Protein AF-A0A0L0W587-F1 (afdb_monomer_lite)

Organism: NCBI:txid1165861

Structure (mmCIF, N/CA/C/O backbone):
data_AF-A0A0L0W587-F1
#
_entry.id   AF-A0A0L0W587-F1
#
loop_
_atom_site.group_PDB
_atom_site.id
_atom_site.type_symbol
_atom_site.label_atom_id
_atom_site.label_alt_id
_atom_site.label_comp_id
_atom_site.label_asym_id
_atom_s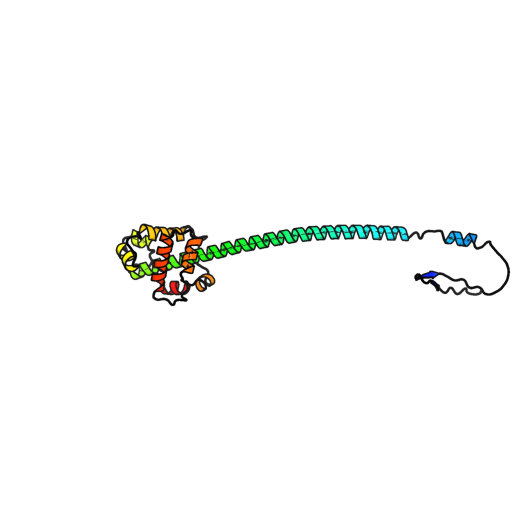ite.label_entity_id
_atom_site.label_seq_id
_atom_site.pdbx_PDB_ins_code
_atom_site.Cartn_x
_atom_site.Cartn_y
_atom_site.Cartn_z
_atom_site.occupancy
_atom_site.B_iso_or_equiv
_atom_site.auth_seq_id
_atom_site.auth_comp_id
_atom_site.auth_asym_id
_atom_site.auth_atom_id
_atom_site.pdbx_PDB_model_num
ATOM 1 N N . MET A 1 1 ? -69.283 -30.280 81.743 1.00 31.98 1 MET A N 1
ATOM 2 C CA . MET A 1 1 ? -68.061 -29.664 81.186 1.00 31.98 1 MET A CA 1
ATOM 3 C C . MET A 1 1 ? -68.395 -29.292 79.758 1.00 31.98 1 MET A C 1
ATOM 5 O O . MET A 1 1 ? -68.282 -30.140 78.884 1.00 31.98 1 MET A O 1
ATOM 9 N N . ASP A 1 2 ? -68.892 -28.076 79.544 1.00 33.22 2 ASP A N 1
ATOM 10 C CA . ASP A 1 2 ? -69.271 -27.628 78.205 1.00 33.22 2 ASP A CA 1
ATOM 11 C C . ASP A 1 2 ? -68.053 -27.028 77.507 1.00 33.22 2 ASP A C 1
ATOM 13 O O . ASP A 1 2 ? -67.373 -26.146 78.033 1.00 33.22 2 ASP A O 1
ATOM 17 N N . SER A 1 3 ? -67.739 -27.587 76.341 1.00 31.83 3 SER A N 1
ATOM 18 C CA . SER A 1 3 ? -66.576 -27.233 75.537 1.00 31.83 3 SER A CA 1
ATOM 19 C C . SER A 1 3 ? -66.804 -25.879 74.859 1.00 31.83 3 SER A C 1
ATOM 21 O O . SER A 1 3 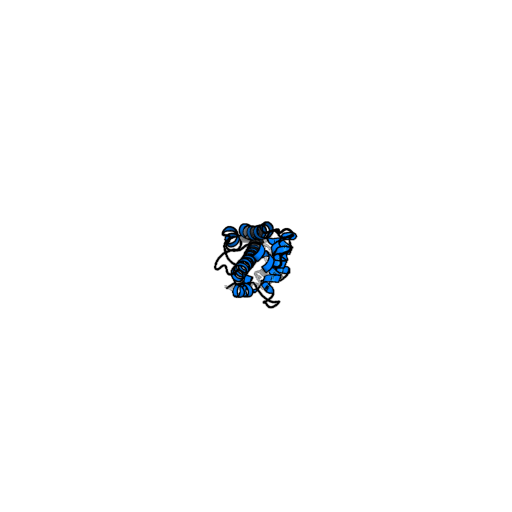? -67.714 -25.727 74.044 1.00 31.83 3 SER A O 1
ATOM 23 N N . LEU A 1 4 ? -65.978 -24.885 75.189 1.00 39.88 4 LEU A N 1
ATOM 24 C CA . LEU A 1 4 ? -65.949 -23.594 74.502 1.00 39.88 4 LEU A CA 1
ATOM 25 C C . LEU A 1 4 ? -65.338 -23.776 73.106 1.00 39.88 4 LEU A C 1
ATOM 27 O O . LEU A 1 4 ? -64.124 -23.911 72.959 1.00 39.88 4 LEU A O 1
ATOM 31 N N . SER A 1 5 ? -66.181 -23.760 72.074 1.00 37.28 5 SER A N 1
ATOM 32 C CA . SER A 1 5 ? -65.731 -23.692 70.681 1.00 37.28 5 SER A CA 1
ATOM 33 C C . SER A 1 5 ? -65.242 -22.276 70.359 1.00 37.28 5 SER A C 1
ATOM 35 O O . SER A 1 5 ? -65.986 -21.302 70.475 1.00 37.28 5 SER A O 1
ATOM 37 N N . LEU A 1 6 ? -63.969 -22.161 69.976 1.00 42.66 6 LEU A N 1
ATOM 38 C CA . LEU A 1 6 ? -63.305 -20.912 69.606 1.00 42.66 6 LEU A CA 1
ATOM 39 C C . LEU A 1 6 ? -63.210 -20.818 68.080 1.00 42.66 6 LEU A C 1
ATOM 41 O O . LEU A 1 6 ? -62.313 -21.406 67.479 1.00 42.66 6 LEU A O 1
ATOM 45 N N . ALA A 1 7 ? -64.106 -20.052 67.458 1.00 38.47 7 ALA A N 1
ATOM 46 C CA . ALA A 1 7 ? -64.017 -19.723 66.037 1.00 38.47 7 ALA A CA 1
ATOM 47 C C . ALA A 1 7 ? -63.304 -18.365 65.837 1.00 38.47 7 ALA A C 1
ATOM 49 O O . ALA A 1 7 ? -63.684 -17.376 66.475 1.00 38.47 7 ALA A O 1
ATOM 50 N N . PRO A 1 8 ? -62.274 -18.280 64.977 1.00 44.75 8 PRO A N 1
ATOM 51 C CA . PRO A 1 8 ? -61.634 -17.014 64.630 1.00 44.75 8 PRO A CA 1
ATOM 52 C C . PRO A 1 8 ? -62.518 -16.185 63.686 1.00 44.75 8 PRO A C 1
ATOM 54 O O . PRO A 1 8 ? -63.078 -16.71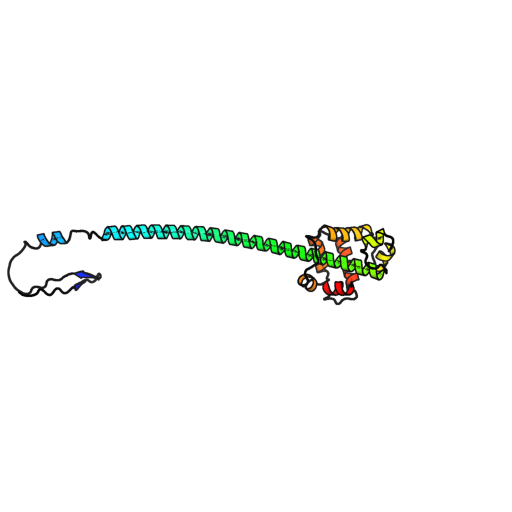4 62.727 1.00 44.75 8 PRO A O 1
ATOM 57 N N . VAL A 1 9 ? -62.611 -14.874 63.927 1.00 47.50 9 VAL A N 1
ATOM 58 C CA . VAL A 1 9 ? -63.341 -13.914 63.078 1.00 47.50 9 VAL A CA 1
ATOM 59 C C . VAL A 1 9 ? -62.371 -12.829 62.608 1.00 47.50 9 VAL A C 1
ATOM 61 O O . VAL A 1 9 ? -61.576 -12.332 63.404 1.00 47.50 9 VAL A O 1
ATOM 64 N N . ARG A 1 10 ? -62.412 -12.467 61.320 1.00 43.47 10 ARG A N 1
ATOM 65 C CA . ARG A 1 10 ? -61.578 -11.403 60.730 1.00 43.47 10 ARG A CA 1
ATOM 66 C C . ARG A 1 10 ? -62.326 -10.073 60.665 1.00 43.47 10 ARG A C 1
ATOM 68 O O . ARG A 1 10 ? -63.510 -10.068 60.333 1.00 43.47 10 ARG A O 1
ATOM 75 N N . ASN A 1 11 ? -61.640 -8.964 60.947 1.00 47.53 11 ASN A N 1
ATOM 76 C CA . ASN A 1 11 ? -62.160 -7.621 60.674 1.00 47.53 11 ASN A CA 1
ATOM 77 C C . ASN A 1 11 ? -61.859 -7.185 59.223 1.00 47.53 11 ASN A C 1
ATOM 79 O O . ASN A 1 11 ? -61.132 -7.852 58.483 1.00 47.53 11 ASN A O 1
ATOM 83 N N . SER A 1 12 ? -62.408 -6.035 58.830 1.00 38.22 12 SER A N 1
ATOM 84 C CA . SER A 1 12 ? -62.245 -5.421 57.503 1.00 38.22 12 SER A CA 1
ATOM 85 C C . SER A 1 12 ? -60.807 -5.019 57.153 1.00 38.22 12 SER A C 1
ATOM 87 O O . SER A 1 12 ? -60.532 -4.743 55.991 1.00 38.22 12 SER A O 1
ATOM 89 N N . ASN A 1 13 ? -59.891 -5.029 58.127 1.00 45.78 13 ASN A N 1
ATOM 90 C CA . ASN A 1 13 ? -58.469 -4.732 57.949 1.00 45.78 13 ASN A CA 1
ATOM 91 C C . ASN A 1 13 ? -57.607 -6.012 57.893 1.00 45.78 13 ASN A C 1
ATOM 93 O O . ASN A 1 13 ? -56.383 -5.934 57.854 1.00 45.78 13 ASN A O 1
ATOM 97 N N . GLY A 1 14 ? -58.230 -7.198 57.890 1.00 43.38 14 GLY A N 1
ATOM 98 C CA . GLY A 1 14 ? -57.544 -8.491 57.806 1.00 43.38 14 GLY A CA 1
ATOM 99 C C . GLY A 1 14 ? -57.035 -9.048 59.141 1.00 43.38 14 GLY A C 1
ATOM 100 O O . GLY A 1 14 ? -56.443 -10.128 59.156 1.00 43.38 14 GLY A O 1
ATOM 101 N N . GLU A 1 15 ? -57.297 -8.373 60.259 1.00 41.72 15 GLU A N 1
ATOM 102 C CA . GLU A 1 15 ? -56.866 -8.796 61.593 1.00 41.72 15 GLU A CA 1
ATOM 103 C C . GLU A 1 15 ? -57.823 -9.850 62.171 1.00 41.72 15 GLU A C 1
ATOM 105 O O . GLU A 1 15 ? -59.047 -9.734 62.064 1.00 41.72 15 GLU A O 1
ATOM 110 N N . ILE A 1 16 ? -57.264 -10.904 62.774 1.00 42.59 16 ILE A N 1
ATOM 111 C CA . ILE A 1 16 ? -58.016 -12.038 63.328 1.00 42.59 16 ILE A CA 1
ATOM 112 C C . ILE A 1 16 ? -58.246 -11.818 64.826 1.00 42.59 16 ILE A C 1
ATOM 114 O O . ILE A 1 16 ? -57.289 -11.724 65.594 1.00 42.59 16 ILE A O 1
ATOM 118 N N . TYR A 1 17 ? -59.506 -11.845 65.258 1.00 41.66 17 TYR A N 1
ATOM 119 C CA . TYR A 1 17 ? -59.895 -11.773 66.666 1.00 41.66 17 TYR A CA 1
ATOM 120 C C . TYR A 1 17 ? -60.649 -13.028 67.113 1.00 41.66 17 TYR A C 1
ATOM 122 O O . TYR A 1 17 ? -61.329 -13.698 66.330 1.00 41.66 17 TYR A O 1
ATOM 130 N N . ARG A 1 18 ? -60.549 -13.339 68.411 1.00 41.12 18 ARG A N 1
ATOM 131 C CA . ARG A 1 18 ? -61.389 -14.347 69.072 1.00 41.12 18 ARG A CA 1
ATOM 132 C C . ARG A 1 18 ? -62.629 -13.655 69.633 1.00 41.12 18 ARG A C 1
ATOM 134 O O . ARG A 1 18 ? -62.508 -12.782 70.487 1.00 41.12 18 ARG A O 1
ATOM 141 N N . SER A 1 19 ? -63.810 -14.047 69.160 1.00 42.91 19 SER A N 1
ATOM 142 C CA . SER A 1 19 ? -65.088 -13.601 69.721 1.00 42.91 19 SER A CA 1
ATOM 143 C C . SER A 1 19 ? -65.586 -14.638 70.726 1.00 42.91 19 SER A C 1
ATOM 145 O O . SER A 1 19 ? -65.862 -15.776 70.356 1.00 42.91 19 SER A O 1
ATOM 147 N N . CYS A 1 20 ? -65.714 -14.255 71.997 1.00 39.66 20 CYS A N 1
ATOM 148 C CA . CYS A 1 20 ? -66.456 -15.047 72.974 1.00 39.66 20 CYS A CA 1
ATOM 149 C C . CYS A 1 20 ? -67.934 -14.657 72.876 1.00 39.66 20 CYS A C 1
ATOM 151 O O . CYS A 1 20 ? -68.327 -13.603 73.374 1.00 39.66 20 CYS A O 1
ATOM 153 N N . ARG A 1 21 ? -68.765 -15.484 72.232 1.00 36.25 21 ARG A N 1
ATOM 154 C CA . ARG A 1 21 ? -70.224 -15.368 72.373 1.00 36.25 21 ARG A CA 1
ATOM 155 C C . ARG A 1 21 ? -70.670 -16.183 73.578 1.00 36.25 21 ARG A C 1
ATOM 157 O O . ARG A 1 21 ? -70.527 -17.401 73.570 1.00 36.25 21 ARG A O 1
ATOM 164 N N . HIS A 1 22 ? -71.296 -15.526 74.549 1.00 37.94 22 HIS A N 1
ATOM 165 C CA . HIS A 1 22 ? -72.195 -16.205 75.472 1.00 37.94 22 HIS A CA 1
ATOM 166 C C . HIS A 1 22 ? -73.605 -15.644 75.376 1.00 37.94 22 HIS A C 1
ATOM 168 O O . HIS A 1 22 ? -73.821 -14.436 75.290 1.00 37.94 22 HIS A O 1
ATOM 174 N N . ASN A 1 23 ? -74.542 -16.586 75.343 1.00 34.41 23 ASN A N 1
ATOM 175 C CA . ASN A 1 23 ? -75.971 -16.373 75.368 1.00 34.41 23 ASN A CA 1
ATOM 176 C C . ASN A 1 23 ? -76.421 -16.301 76.837 1.00 34.41 23 ASN A C 1
ATOM 178 O O . ASN A 1 23 ? -75.987 -17.107 77.655 1.00 34.41 23 ASN A O 1
ATOM 182 N N . THR A 1 24 ? -77.322 -15.356 77.101 1.00 36.84 24 THR A N 1
ATOM 183 C CA . THR A 1 24 ? -78.242 -15.230 78.248 1.00 36.84 24 THR A CA 1
ATOM 184 C C . THR A 1 24 ? -77.724 -14.964 79.675 1.00 36.84 24 THR A C 1
ATOM 186 O O . THR A 1 24 ? -77.048 -15.768 80.302 1.00 36.84 24 THR A O 1
ATOM 189 N N . SER A 1 25 ? -78.264 -13.845 80.185 1.00 35.94 25 SER A N 1
ATOM 190 C CA . SER A 1 25 ? -78.753 -13.538 81.541 1.00 35.94 25 SER A CA 1
ATOM 191 C C . SER A 1 25 ? -77.784 -13.332 82.715 1.00 35.94 25 SER A C 1
ATOM 193 O O . SER A 1 25 ? -77.154 -14.253 83.208 1.00 35.94 25 SER A O 1
ATOM 195 N N . GLN A 1 26 ? -77.900 -12.108 83.249 1.00 33.31 26 GLN A N 1
ATOM 196 C CA . GLN A 1 26 ? -77.707 -11.668 84.637 1.00 33.31 26 GLN A CA 1
ATOM 197 C C . GLN A 1 26 ? -76.282 -11.419 85.168 1.00 33.31 26 GLN A C 1
ATOM 199 O O . GLN A 1 26 ? -75.513 -12.307 85.505 1.00 33.31 26 GLN A O 1
ATOM 204 N N . SER A 1 27 ? -76.032 -10.112 85.325 1.00 41.09 27 SER A N 1
ATOM 205 C CA . SER A 1 27 ? -75.393 -9.448 86.469 1.00 41.09 27 SER A CA 1
ATOM 206 C C . SER A 1 27 ? -74.101 -10.047 87.034 1.00 41.09 27 SER A C 1
ATOM 208 O O . SER A 1 27 ? -74.121 -10.806 87.997 1.00 41.09 27 SER A O 1
ATOM 210 N N . THR A 1 28 ? -72.969 -9.543 86.539 1.00 31.59 28 THR A N 1
ATOM 211 C CA . THR A 1 28 ? -71.839 -9.066 87.363 1.00 31.59 28 THR A CA 1
ATOM 212 C C . THR A 1 28 ? -70.871 -8.261 86.484 1.00 31.59 28 THR A C 1
ATOM 214 O O . THR A 1 28 ? -69.945 -8.771 85.863 1.00 31.59 28 THR A O 1
ATOM 217 N N . TRP A 1 29 ? -71.120 -6.950 86.420 1.00 37.72 29 TRP A N 1
ATOM 218 C CA . TRP A 1 29 ? -70.111 -5.911 86.156 1.00 37.72 29 TRP A CA 1
ATOM 219 C C . TRP A 1 29 ? -69.016 -6.001 87.256 1.00 37.72 29 TRP A C 1
ATOM 221 O O . TRP A 1 29 ? -69.316 -6.572 88.304 1.00 37.72 29 TRP A O 1
ATOM 231 N N . PRO A 1 30 ? -67.806 -5.399 87.222 1.00 35.44 30 PRO A N 1
ATOM 232 C CA . PRO A 1 30 ? -66.912 -4.873 86.185 1.00 35.44 30 PRO A CA 1
ATOM 233 C C . PRO A 1 30 ? -65.444 -5.386 86.377 1.00 35.44 30 PRO A C 1
ATOM 235 O O . PRO A 1 30 ? -64.479 -4.738 85.969 1.00 35.44 30 PRO A O 1
ATOM 238 N N . LEU A 1 31 ? -65.235 -6.537 87.035 1.00 33.84 31 LEU A N 1
ATOM 239 C CA . LEU A 1 31 ? -63.900 -7.025 87.449 1.00 33.84 31 LEU A CA 1
ATOM 240 C C . LEU A 1 31 ? -63.068 -7.677 86.332 1.00 33.84 31 LEU A C 1
ATOM 242 O O . LEU A 1 31 ? -61.854 -7.799 86.470 1.00 33.84 31 LEU A O 1
ATOM 246 N N . TYR A 1 32 ? -63.684 -8.050 85.211 1.00 36.41 32 TYR A N 1
ATOM 247 C CA . TYR A 1 32 ? -62.987 -8.735 84.115 1.00 36.41 32 TYR A CA 1
ATOM 248 C C . TYR A 1 32 ? -62.336 -7.787 83.093 1.00 36.41 32 TYR A C 1
ATOM 250 O O . TYR A 1 32 ? -61.376 -8.163 82.421 1.00 36.41 32 TYR A O 1
ATOM 258 N N . LEU A 1 33 ? -62.793 -6.532 83.014 1.00 37.75 33 LEU A N 1
ATOM 259 C CA . LEU A 1 33 ? -62.238 -5.526 82.097 1.00 37.75 33 LEU A CA 1
ATOM 260 C C . LEU A 1 33 ? -60.827 -5.070 82.503 1.00 37.75 33 LEU A C 1
ATOM 262 O O . LEU A 1 33 ? -59.974 -4.888 81.636 1.00 37.75 33 LEU A O 1
ATOM 266 N N . LYS A 1 34 ? -60.526 -4.998 83.810 1.00 36.28 34 LYS A N 1
ATOM 267 C CA . LYS A 1 34 ? -59.171 -4.673 84.300 1.00 36.28 34 LYS A CA 1
ATOM 268 C C . LYS A 1 34 ? -58.141 -5.768 84.008 1.00 36.28 34 LYS A C 1
ATOM 270 O O . LYS A 1 34 ? -56.959 -5.469 83.843 1.00 36.28 34 LYS A O 1
ATOM 275 N N . THR A 1 35 ? -58.569 -7.026 83.929 1.00 38.81 35 THR A N 1
ATOM 276 C CA . THR A 1 35 ? -57.681 -8.155 83.618 1.00 38.81 35 THR A CA 1
ATOM 277 C C . THR A 1 35 ? -57.456 -8.288 82.114 1.00 38.81 35 THR A C 1
ATOM 279 O O . THR A 1 35 ? -56.359 -8.653 81.692 1.00 38.81 35 THR A O 1
ATOM 282 N N . CYS A 1 36 ? -58.446 -7.915 81.295 1.00 37.31 36 CYS A N 1
ATOM 283 C CA . CYS A 1 36 ? -58.298 -7.884 79.844 1.00 37.31 36 CYS A CA 1
ATOM 284 C C . CYS A 1 36 ? -57.352 -6.768 79.381 1.00 37.31 36 CYS A C 1
ATOM 286 O O . CYS A 1 36 ? -56.455 -7.059 78.598 1.00 37.31 36 CYS A O 1
ATOM 288 N N . GLU A 1 37 ? -57.440 -5.536 79.897 1.00 35.31 37 GLU A N 1
ATOM 289 C CA . GLU A 1 37 ? -56.554 -4.431 79.468 1.00 35.31 37 GLU A CA 1
ATOM 290 C C . GLU A 1 37 ? -55.052 -4.697 79.689 1.00 35.31 37 GLU A C 1
ATOM 292 O O . GLU A 1 37 ? -54.216 -4.187 78.940 1.00 35.31 37 GLU A O 1
ATOM 297 N N . ARG A 1 38 ? -54.684 -5.545 80.661 1.00 37.75 38 ARG A N 1
ATOM 298 C CA . ARG A 1 38 ? -53.286 -5.970 80.865 1.00 37.75 38 ARG A CA 1
ATOM 299 C C . ARG A 1 38 ? -52.763 -6.918 79.783 1.00 37.75 38 ARG A C 1
ATOM 301 O O . ARG A 1 38 ? -51.554 -6.960 79.574 1.00 37.75 38 ARG A O 1
ATOM 308 N N . PHE A 1 39 ? -53.636 -7.640 79.082 1.00 39.59 39 PHE A N 1
ATOM 309 C CA . PHE A 1 39 ? -53.246 -8.503 77.962 1.00 39.59 39 PHE A CA 1
ATOM 310 C C . PHE A 1 39 ? -53.094 -7.737 76.640 1.00 39.59 39 PHE A C 1
ATOM 312 O O . PHE A 1 39 ? -52.363 -8.191 75.765 1.00 39.59 39 PHE A O 1
ATOM 319 N N . TRP A 1 40 ? -53.707 -6.555 76.514 1.00 40.84 40 TRP A N 1
ATOM 320 C CA . TRP A 1 40 ? -53.665 -5.728 75.298 1.00 40.84 40 TRP A CA 1
ATOM 321 C C . TRP A 1 40 ? -52.500 -4.723 75.248 1.00 40.84 40 TRP A C 1
ATOM 323 O O . TRP A 1 40 ? -52.304 -4.067 74.230 1.00 40.84 40 TRP A O 1
ATOM 333 N N . LYS A 1 41 ? -51.705 -4.599 76.321 1.00 37.75 41 LYS A N 1
ATOM 334 C CA . LYS A 1 41 ? -50.583 -3.642 76.430 1.00 37.75 41 LYS A CA 1
ATOM 335 C C . LYS A 1 41 ? -49.190 -4.276 76.431 1.00 37.75 41 LYS A C 1
ATOM 337 O O . LYS A 1 41 ? -48.242 -3.664 76.917 1.00 37.75 41 LYS A O 1
ATOM 342 N N . LYS A 1 42 ? -49.022 -5.479 75.881 1.00 40.62 42 LYS A N 1
ATOM 343 C CA . LYS A 1 42 ? -47.683 -5.900 75.453 1.00 40.62 42 LYS A CA 1
ATOM 344 C C . LYS A 1 42 ? -47.541 -5.553 73.974 1.00 40.62 42 LYS A C 1
ATOM 346 O O . LYS A 1 42 ? -48.213 -6.197 73.170 1.00 40.62 42 LYS A O 1
ATOM 351 N N . PRO A 1 43 ? -46.715 -4.556 73.593 1.00 44.28 43 PRO A N 1
ATOM 352 C CA . PRO A 1 43 ? -46.324 -4.447 72.199 1.00 44.28 43 PRO A CA 1
ATOM 353 C C . PRO A 1 43 ? -45.701 -5.793 71.835 1.00 44.28 43 PRO A C 1
ATOM 355 O O . PRO A 1 43 ? -44.896 -6.336 72.592 1.00 44.28 43 PRO A O 1
ATOM 358 N N . PHE A 1 44 ? -46.176 -6.387 70.746 1.00 49.06 44 PHE A N 1
ATOM 359 C CA . PHE A 1 44 ? -45.696 -7.665 70.248 1.00 49.06 44 PHE A CA 1
ATOM 360 C C . PHE A 1 44 ? -44.157 -7.632 70.167 1.00 49.06 44 PHE A C 1
ATOM 362 O O . PHE A 1 44 ? -43.593 -7.009 69.271 1.00 49.06 44 PHE A O 1
ATOM 369 N N . GLY A 1 45 ? -43.492 -8.314 71.106 1.00 50.06 45 GLY A N 1
ATOM 370 C CA . GLY A 1 45 ? -42.034 -8.469 71.184 1.00 50.06 45 GLY A CA 1
ATOM 371 C C . GLY A 1 45 ? -41.317 -8.980 69.918 1.00 50.06 45 GLY A C 1
ATOM 372 O O . GLY A 1 45 ? -40.137 -8.686 69.798 1.00 50.06 45 GLY A O 1
ATOM 373 N N . PRO A 1 46 ? -41.969 -9.639 68.932 1.00 54.06 46 PRO A N 1
ATOM 374 C CA . PRO A 1 46 ? -41.313 -10.016 67.671 1.00 54.06 46 PRO A CA 1
ATOM 375 C C . PRO A 1 46 ? -41.235 -8.896 66.615 1.00 54.06 46 PRO A C 1
ATOM 377 O O . PRO A 1 46 ? -40.593 -9.067 65.583 1.00 54.06 46 PRO A O 1
ATOM 380 N N . ASN A 1 47 ? -41.934 -7.768 66.796 1.00 61.09 47 ASN A N 1
ATOM 381 C CA . ASN A 1 47 ? -42.079 -6.756 65.735 1.00 61.09 47 ASN A CA 1
ATOM 382 C C . ASN A 1 47 ? -40.843 -5.844 65.605 1.00 61.09 47 ASN A C 1
ATOM 384 O O . ASN A 1 47 ? -40.618 -5.273 64.543 1.00 61.09 47 ASN A O 1
ATOM 388 N N . ILE A 1 48 ? -40.052 -5.707 66.674 1.00 65.00 48 ILE A N 1
ATOM 389 C CA . ILE A 1 48 ? -38.826 -4.893 66.688 1.00 65.00 48 ILE A CA 1
ATOM 390 C C . ILE A 1 48 ? -37.686 -5.653 65.996 1.00 65.00 48 ILE A C 1
ATOM 392 O O . ILE A 1 48 ? -37.107 -5.116 65.059 1.00 65.00 48 ILE A O 1
ATOM 396 N N . GLU A 1 49 ? -37.464 -6.928 66.339 1.00 75.75 49 GLU A N 1
ATOM 397 C CA . GLU A 1 49 ? -36.468 -7.783 65.663 1.00 75.75 49 GLU A CA 1
ATOM 398 C C . GLU A 1 49 ? -36.735 -7.905 64.156 1.00 75.75 49 GLU A C 1
ATOM 400 O O . GLU A 1 49 ? -35.817 -7.792 63.347 1.00 75.75 49 GLU A O 1
ATOM 405 N N . LEU A 1 50 ? -37.998 -8.080 63.745 1.00 74.88 50 LEU A N 1
ATOM 406 C CA . LEU A 1 50 ? -38.355 -8.117 62.323 1.00 74.88 50 LEU A CA 1
ATOM 407 C C . LEU A 1 50 ? -38.070 -6.786 61.614 1.00 74.88 50 LEU A C 1
ATOM 409 O O . LEU A 1 50 ? -37.621 -6.803 60.470 1.00 74.88 50 LEU A O 1
ATOM 413 N N . ARG A 1 51 ? -38.295 -5.640 62.271 1.00 79.12 51 ARG A N 1
ATOM 414 C CA . ARG A 1 51 ? -37.948 -4.324 61.709 1.00 79.12 51 ARG A CA 1
ATOM 415 C C . ARG A 1 51 ? -36.445 -4.158 61.576 1.00 79.12 51 ARG A C 1
ATOM 417 O O . ARG A 1 51 ? -36.001 -3.746 60.517 1.00 79.12 51 ARG A O 1
ATOM 424 N N . GLU A 1 52 ? -35.673 -4.527 62.591 1.00 81.81 52 GLU A N 1
ATOM 425 C CA . GLU A 1 52 ? -34.207 -4.478 62.543 1.00 81.81 52 GLU A CA 1
ATOM 426 C C . GLU A 1 52 ? -33.639 -5.390 61.447 1.00 81.81 52 GLU A C 1
ATOM 428 O O . GLU A 1 52 ? -32.714 -5.003 60.736 1.00 81.81 52 GLU A O 1
ATOM 433 N N . ILE A 1 53 ? -34.218 -6.581 61.250 1.00 85.00 53 ILE A N 1
ATOM 434 C CA . ILE A 1 53 ? -33.859 -7.479 60.142 1.00 85.00 53 ILE A CA 1
ATOM 435 C C . ILE A 1 53 ? -34.183 -6.839 58.787 1.00 85.00 53 ILE A C 1
ATOM 437 O O . ILE A 1 53 ? -33.365 -6.919 57.873 1.00 85.00 53 ILE A O 1
ATOM 441 N N . ILE A 1 54 ? -35.358 -6.220 58.638 1.00 87.12 54 ILE A N 1
ATOM 442 C CA . ILE A 1 54 ? -35.762 -5.556 57.390 1.00 87.12 54 ILE A CA 1
ATOM 443 C C . ILE A 1 54 ? -34.854 -4.359 57.091 1.00 87.12 54 ILE A C 1
ATOM 445 O O . ILE A 1 54 ? -34.406 -4.228 55.955 1.00 87.12 54 ILE A O 1
ATOM 449 N N . THR A 1 55 ? -34.555 -3.522 58.088 1.00 90.31 55 THR A N 1
ATOM 450 C CA . THR A 1 55 ? -33.668 -2.361 57.936 1.00 90.31 55 THR A CA 1
ATOM 451 C C . THR A 1 55 ? -32.273 -2.798 57.506 1.00 90.31 55 THR A C 1
ATOM 453 O O . THR A 1 55 ? -31.799 -2.346 56.470 1.00 90.31 55 THR A O 1
ATOM 456 N N . ARG A 1 56 ? -31.671 -3.761 58.216 1.00 90.81 56 ARG A N 1
ATOM 457 C CA . ARG A 1 56 ? -30.343 -4.298 57.887 1.00 90.81 56 ARG A CA 1
ATOM 458 C C . ARG A 1 56 ? -30.283 -4.917 56.491 1.00 90.81 56 ARG A C 1
ATOM 460 O O . ARG A 1 56 ? -29.357 -4.647 55.742 1.00 90.81 56 ARG A O 1
ATOM 467 N N . ARG A 1 57 ? -31.292 -5.704 56.095 1.00 89.38 57 ARG A N 1
ATOM 468 C CA . ARG A 1 57 ? -31.361 -6.230 54.719 1.00 89.38 57 ARG A CA 1
ATOM 469 C C . ARG A 1 57 ? -31.525 -5.120 53.683 1.00 89.38 57 ARG A C 1
ATOM 471 O O . ARG A 1 57 ? -31.037 -5.256 52.569 1.00 89.38 57 ARG A O 1
ATOM 478 N N . GLY A 1 58 ? -32.233 -4.045 54.025 1.00 92.38 58 GLY A N 1
ATOM 479 C CA . GLY A 1 58 ? -32.357 -2.863 53.175 1.00 92.38 58 GLY A CA 1
ATOM 480 C C . GLY A 1 58 ? -31.017 -2.155 52.966 1.00 92.38 58 GLY A C 1
ATOM 481 O O . GLY A 1 58 ? -30.713 -1.768 51.841 1.00 92.38 58 GLY A O 1
ATOM 482 N N . GLU A 1 59 ? -30.213 -2.041 54.023 1.00 93.56 59 GLU A N 1
ATOM 483 C CA . GLU A 1 59 ? -28.849 -1.499 53.978 1.00 93.56 59 GLU A CA 1
ATOM 484 C C . GLU A 1 59 ? -27.933 -2.382 53.119 1.00 93.56 59 GLU A C 1
ATOM 486 O O . GLU A 1 59 ? -27.365 -1.883 52.151 1.00 93.56 59 GLU A O 1
ATOM 491 N N . GLU A 1 60 ? -27.907 -3.699 53.357 1.00 93.88 60 GLU A N 1
ATOM 492 C CA . GLU A 1 60 ? -27.145 -4.666 52.545 1.00 93.88 60 GLU A CA 1
ATOM 493 C C . GLU A 1 60 ? -27.530 -4.600 51.053 1.00 93.88 60 GLU A C 1
ATOM 495 O O . GLU A 1 60 ? -26.672 -4.613 50.171 1.00 93.88 60 GLU A O 1
ATOM 500 N N . ILE A 1 61 ? -28.829 -4.495 50.737 1.00 95.00 61 ILE A N 1
ATOM 501 C CA . ILE A 1 61 ? -29.303 -4.356 49.351 1.00 95.00 61 ILE A CA 1
ATOM 502 C C . ILE A 1 61 ? -28.806 -3.050 48.722 1.00 95.00 61 ILE A C 1
ATOM 504 O O . ILE A 1 61 ? -28.488 -3.037 47.533 1.00 95.00 61 ILE A O 1
ATOM 508 N N . ASN A 1 62 ? -28.770 -1.952 49.476 1.00 95.25 62 ASN A N 1
ATOM 509 C CA . ASN A 1 62 ? -28.284 -0.674 48.963 1.00 95.25 62 ASN A CA 1
ATOM 510 C C . ASN A 1 62 ? -26.770 -0.700 48.734 1.00 95.25 62 ASN A C 1
ATOM 512 O O . ASN A 1 62 ? -26.326 -0.244 47.685 1.00 95.25 62 ASN A O 1
ATOM 516 N N . GLU A 1 63 ? -26.000 -1.301 49.640 1.00 95.00 63 GLU A N 1
ATOM 517 C CA . GLU A 1 63 ? -24.557 -1.502 49.458 1.00 95.00 63 GLU A CA 1
ATOM 518 C C . GLU A 1 63 ? -24.260 -2.337 48.208 1.00 95.00 63 GLU A C 1
ATOM 520 O O . GLU A 1 63 ? -23.421 -1.958 47.392 1.00 95.00 63 GLU A O 1
ATOM 525 N N . ILE A 1 64 ? -25.001 -3.432 47.996 1.00 95.00 64 ILE A N 1
ATOM 526 C CA . ILE A 1 64 ? -24.869 -4.255 46.786 1.00 95.00 64 ILE A CA 1
ATOM 527 C C . ILE A 1 64 ? -25.223 -3.447 45.534 1.00 95.00 64 ILE A C 1
ATOM 529 O O . ILE A 1 64 ? -24.558 -3.592 44.512 1.00 95.00 64 ILE A O 1
ATOM 533 N N . LYS A 1 65 ? -26.261 -2.604 45.579 1.00 94.94 65 LYS A N 1
ATOM 534 C CA . LYS A 1 65 ? -26.649 -1.772 44.430 1.00 94.94 65 LYS A CA 1
ATOM 535 C C . LYS A 1 65 ? -25.569 -0.766 44.055 1.00 94.94 65 LYS A C 1
ATOM 537 O O . LYS A 1 65 ? -25.271 -0.660 42.869 1.00 94.94 65 LYS A O 1
ATOM 542 N N . GLU A 1 66 ? -25.000 -0.061 45.029 1.00 95.81 66 GLU A N 1
ATOM 543 C CA . GLU A 1 66 ? -23.902 0.880 44.773 1.00 95.81 66 GLU A CA 1
ATOM 544 C C . GLU A 1 66 ? -22.667 0.131 44.257 1.00 95.81 66 GLU A C 1
ATOM 546 O O . GLU A 1 66 ? -22.145 0.476 43.203 1.00 95.81 66 GLU A O 1
ATOM 551 N N . PHE A 1 67 ? -22.292 -0.995 44.877 1.00 95.25 67 PHE A N 1
ATOM 552 C CA . PHE A 1 67 ? -21.191 -1.831 44.387 1.00 95.25 67 PHE A CA 1
ATOM 553 C C . PHE A 1 67 ? -21.406 -2.314 42.944 1.00 95.25 67 PHE A C 1
ATOM 555 O O . PHE A 1 67 ? -20.482 -2.298 42.133 1.00 95.25 67 PHE A O 1
ATOM 562 N N . LEU A 1 68 ? -22.615 -2.764 42.592 1.00 95.94 68 LEU A N 1
ATOM 563 C CA . LEU A 1 68 ? -22.926 -3.197 41.227 1.00 95.94 68 LEU A CA 1
ATOM 564 C C . LEU A 1 68 ? -22.879 -2.035 40.236 1.00 95.94 68 LEU A C 1
ATOM 566 O O . LEU A 1 68 ? -22.432 -2.230 39.108 1.00 95.94 68 LEU A O 1
ATOM 570 N N . LYS A 1 69 ? -23.334 -0.850 40.644 1.00 96.19 69 LYS A N 1
ATOM 571 C CA . LYS A 1 69 ? -23.290 0.356 39.821 1.00 96.19 69 LYS A CA 1
ATOM 572 C C . LYS A 1 69 ? -21.846 0.773 39.538 1.00 96.19 69 LYS A C 1
ATOM 574 O O . LYS A 1 69 ? -21.507 0.934 38.370 1.00 96.19 69 LYS A O 1
ATOM 579 N N . ASP A 1 70 ? -21.002 0.837 40.564 1.00 95.44 70 ASP A N 1
ATOM 580 C CA . ASP A 1 70 ? -19.587 1.203 40.426 1.00 95.44 70 ASP A CA 1
ATOM 581 C C . ASP A 1 70 ? -18.824 0.191 39.557 1.00 95.44 70 ASP A C 1
ATOM 583 O O . ASP A 1 70 ? -18.032 0.562 38.687 1.00 95.44 70 ASP A O 1
ATOM 587 N N . ASN A 1 71 ? -19.093 -1.109 39.732 1.00 96.44 71 ASN A N 1
ATOM 588 C CA . ASN A 1 71 ? -18.492 -2.139 38.882 1.00 96.44 71 ASN A CA 1
ATOM 589 C C . ASN A 1 71 ? -18.987 -2.070 37.438 1.00 96.44 71 ASN A C 1
ATOM 591 O O . ASN A 1 71 ? -18.203 -2.318 36.524 1.00 96.44 71 ASN A O 1
ATOM 595 N N . LEU A 1 72 ? -20.270 -1.770 37.216 1.00 96.06 72 LEU A N 1
ATOM 596 C CA . LEU A 1 72 ? -20.810 -1.596 35.870 1.00 96.06 72 LEU A CA 1
ATOM 597 C C . LEU A 1 72 ? -20.153 -0.399 35.176 1.00 96.06 72 LEU A C 1
ATOM 599 O O . LEU A 1 72 ? -19.758 -0.523 34.021 1.00 96.06 72 LEU A O 1
ATOM 603 N N . GLU A 1 73 ? -19.996 0.721 35.881 1.00 95.31 73 GLU A N 1
ATOM 604 C CA . GLU A 1 73 ? -19.308 1.915 35.378 1.00 95.31 73 GLU A CA 1
ATOM 605 C C . GLU A 1 73 ? -17.849 1.598 35.024 1.00 95.31 73 GLU A C 1
ATOM 607 O O . GLU A 1 73 ? -17.450 1.767 33.875 1.00 95.31 73 GLU A O 1
ATOM 612 N N . THR A 1 74 ? -17.109 0.974 35.945 1.00 96.00 74 THR A N 1
ATOM 613 C CA . THR A 1 74 ? -15.720 0.538 35.713 1.00 96.00 74 THR A CA 1
ATOM 614 C C . THR A 1 74 ? -15.603 -0.436 34.532 1.00 96.00 74 THR A C 1
ATOM 616 O O . THR A 1 74 ? -14.664 -0.367 33.739 1.00 96.00 74 THR A O 1
ATOM 619 N N . THR A 1 75 ? -16.549 -1.370 34.396 1.00 95.69 75 THR A N 1
ATOM 620 C CA . THR A 1 75 ? -16.548 -2.343 33.292 1.00 95.69 75 THR A CA 1
ATOM 621 C C . THR A 1 75 ? -16.807 -1.652 31.956 1.00 95.69 75 THR A C 1
ATOM 623 O O . THR A 1 75 ? -16.145 -1.975 30.973 1.00 95.69 75 THR A O 1
ATOM 626 N N . ASN A 1 76 ? -17.731 -0.689 31.912 1.00 97.06 76 ASN A N 1
ATOM 627 C CA . ASN A 1 76 ? -18.011 0.079 30.701 1.00 97.06 76 ASN A CA 1
ATOM 628 C C . ASN A 1 76 ? -16.790 0.901 30.272 1.00 97.06 76 ASN A C 1
ATOM 630 O O . ASN A 1 76 ? -16.413 0.844 29.107 1.00 97.06 76 ASN A O 1
ATOM 634 N N . GLU A 1 77 ? -16.106 1.561 31.210 1.00 96.62 77 GLU A N 1
ATOM 635 C CA . GLU A 1 77 ? -14.862 2.287 30.917 1.00 96.62 77 GLU A CA 1
ATOM 636 C C . GLU A 1 77 ? -13.778 1.365 30.334 1.00 96.62 77 GLU A C 1
ATOM 638 O O . GLU A 1 77 ? -13.092 1.721 29.375 1.00 96.62 77 GLU A O 1
ATOM 643 N N . GLN A 1 78 ? -13.631 0.150 30.872 1.00 96.25 78 GLN A N 1
ATOM 644 C CA . GLN A 1 78 ? -12.685 -0.833 30.333 1.00 96.25 78 GLN A CA 1
ATOM 645 C C . GLN A 1 78 ? -13.073 -1.311 28.932 1.00 96.25 78 GLN A C 1
ATOM 647 O O . GLN A 1 78 ? -12.193 -1.488 28.088 1.00 96.25 78 GLN A O 1
ATOM 652 N N . ILE A 1 79 ? -14.366 -1.526 28.677 1.00 97.31 79 ILE A N 1
ATOM 653 C CA . ILE A 1 79 ? -14.866 -1.892 27.348 1.00 97.31 79 ILE A CA 1
ATOM 654 C C . ILE A 1 79 ? -14.549 -0.776 26.351 1.00 97.31 79 ILE A C 1
ATOM 656 O O . ILE A 1 79 ? -13.998 -1.067 25.291 1.00 97.31 79 ILE A O 1
ATOM 660 N N . ASP A 1 80 ? -14.813 0.480 26.704 1.00 96.88 80 ASP A N 1
ATOM 661 C CA . ASP A 1 80 ? -14.540 1.630 25.838 1.00 96.88 80 ASP A CA 1
ATOM 662 C C . ASP A 1 80 ? -13.042 1.746 25.509 1.00 96.88 80 ASP A C 1
ATOM 664 O O . ASP A 1 80 ? -12.667 1.923 24.347 1.00 96.88 80 ASP A O 1
ATOM 668 N N . LEU A 1 81 ? -12.165 1.549 26.501 1.00 97.00 81 LEU A N 1
ATOM 669 C CA . LEU A 1 81 ? -10.712 1.526 26.289 1.00 97.00 81 LEU A CA 1
ATOM 670 C C . LEU A 1 81 ? -10.262 0.382 25.371 1.00 97.00 81 LEU A C 1
ATOM 672 O O . LEU A 1 81 ? -9.377 0.570 24.532 1.00 97.00 81 LEU A O 1
ATOM 676 N N . LEU A 1 82 ? -10.844 -0.810 25.524 1.00 97.12 82 LEU A N 1
ATOM 677 C CA . LEU A 1 82 ? -10.527 -1.959 24.674 1.00 97.12 82 LEU A CA 1
ATOM 678 C C . LEU A 1 82 ? -11.001 -1.747 23.235 1.00 97.12 82 LEU A C 1
ATOM 680 O O . LEU A 1 82 ? -10.266 -2.088 22.309 1.00 97.12 82 LEU A O 1
ATOM 684 N N . LEU A 1 83 ? -12.184 -1.160 23.046 1.00 97.19 83 LEU A N 1
ATOM 685 C CA . LEU A 1 83 ? -12.713 -0.828 21.724 1.00 97.19 83 LEU A CA 1
ATOM 686 C C . LEU A 1 83 ? -11.827 0.197 21.011 1.00 97.19 83 LEU A C 1
ATOM 688 O O . LEU A 1 83 ? -11.493 0.006 19.841 1.00 97.19 83 LEU A O 1
ATOM 692 N N . GLU A 1 84 ? -11.385 1.243 21.712 1.00 96.31 84 GLU A N 1
ATOM 693 C CA . GLU A 1 84 ? -10.495 2.248 21.126 1.00 96.31 84 GLU A CA 1
ATOM 694 C C . GLU A 1 84 ? -9.128 1.656 20.769 1.00 96.31 84 GLU A C 1
ATOM 696 O O . GLU A 1 84 ? -8.591 1.907 19.689 1.00 96.31 84 GLU A O 1
ATOM 701 N N . ARG A 1 85 ? -8.578 0.795 21.632 1.00 96.12 85 ARG A N 1
ATOM 702 C CA . ARG A 1 85 ? -7.333 0.082 21.331 1.00 96.12 85 ARG A CA 1
ATOM 703 C C . ARG A 1 85 ? -7.479 -0.823 20.108 1.00 96.12 85 ARG A C 1
ATOM 705 O O . ARG A 1 85 ? -6.599 -0.817 19.251 1.00 96.12 85 ARG A O 1
ATOM 712 N N . GLN A 1 86 ? -8.574 -1.574 20.016 1.00 96.06 86 GLN A N 1
ATOM 713 C CA . GLN A 1 86 ? -8.849 -2.441 18.872 1.00 96.06 86 GLN A CA 1
ATOM 714 C C . GLN A 1 86 ? -8.952 -1.632 17.573 1.00 96.06 86 GLN A C 1
ATOM 716 O O . GLN A 1 86 ? -8.410 -2.052 16.551 1.00 96.06 86 GLN A O 1
ATOM 721 N N . ARG A 1 87 ? -9.599 -0.460 17.614 1.00 96.62 87 ARG A N 1
ATOM 722 C CA . ARG A 1 87 ? -9.686 0.458 16.471 1.00 96.62 87 ARG A CA 1
ATOM 723 C C . ARG A 1 87 ? -8.300 0.906 16.004 1.00 96.62 87 ARG A C 1
ATOM 725 O O . ARG A 1 87 ? -7.998 0.804 14.819 1.00 96.62 87 ARG A O 1
ATOM 732 N N . LEU A 1 88 ? -7.445 1.341 16.930 1.00 94.56 88 LEU A N 1
ATOM 733 C CA . LEU A 1 88 ? -6.082 1.785 16.615 1.00 94.56 88 LEU A CA 1
ATOM 734 C C . LEU A 1 88 ? -5.205 0.656 16.057 1.00 94.56 88 LEU A C 1
ATOM 736 O O . LEU A 1 88 ? -4.430 0.885 15.129 1.00 94.56 88 LEU A O 1
ATOM 740 N N . GLU A 1 89 ? -5.317 -0.556 16.605 1.00 93.06 89 GLU A N 1
ATOM 741 C CA . GLU A 1 89 ? -4.595 -1.731 16.099 1.00 93.06 89 GLU A CA 1
ATOM 742 C C . GLU A 1 89 ? -5.053 -2.086 14.673 1.00 93.06 89 GLU A C 1
ATOM 744 O O . GLU A 1 89 ? -4.215 -2.298 13.797 1.00 93.06 89 GLU A O 1
ATOM 749 N N . GLN A 1 90 ? -6.361 -2.042 14.400 1.00 92.19 90 GLN A N 1
ATOM 750 C CA . GLN A 1 90 ? -6.894 -2.278 13.057 1.00 92.19 90 GLN A CA 1
ATOM 751 C C . GLN A 1 90 ? -6.406 -1.229 12.043 1.00 92.19 90 GLN A C 1
ATOM 753 O O . GLN A 1 90 ? -5.986 -1.591 10.944 1.00 92.19 90 GLN A O 1
ATOM 758 N N . GLU A 1 91 ? -6.404 0.058 12.405 1.00 91.75 91 GLU A N 1
ATOM 759 C CA . GLU A 1 91 ? -5.894 1.134 11.540 1.00 91.75 91 GLU A CA 1
ATOM 760 C C . GLU A 1 91 ? -4.396 0.954 11.225 1.00 91.75 91 GLU A C 1
ATOM 762 O O . GLU A 1 91 ? -3.957 1.169 10.088 1.00 91.75 91 GLU A O 1
ATOM 767 N N . GLN A 1 92 ? -3.593 0.523 12.206 1.00 90.75 92 GLN A N 1
ATOM 768 C CA . GLN A 1 92 ? -2.173 0.230 11.989 1.00 90.75 92 GLN A CA 1
ATOM 769 C C . GLN A 1 92 ? -1.960 -0.973 11.069 1.00 90.75 92 GLN A C 1
ATOM 771 O O . GLN A 1 92 ? -1.105 -0.913 10.179 1.00 90.75 92 GLN A O 1
ATOM 776 N N . ASP A 1 93 ? -2.741 -2.037 11.247 1.00 89.81 93 ASP A N 1
ATOM 777 C CA . ASP A 1 93 ? -2.671 -3.228 10.405 1.00 89.81 93 ASP A CA 1
ATOM 778 C C . ASP A 1 93 ? -3.054 -2.908 8.955 1.00 89.81 93 ASP A C 1
ATOM 780 O O . ASP A 1 93 ? -2.341 -3.291 8.022 1.00 89.81 93 ASP A O 1
ATOM 784 N N . GLU A 1 94 ? -4.133 -2.153 8.740 1.00 89.38 94 GLU A N 1
ATOM 785 C CA . GLU A 1 94 ? -4.568 -1.717 7.408 1.00 89.38 94 GLU A CA 1
ATOM 786 C C . GLU A 1 94 ? -3.503 -0.848 6.721 1.00 89.38 94 GLU A C 1
ATOM 788 O O . GLU A 1 94 ? -3.172 -1.064 5.544 1.00 89.38 94 GLU A O 1
ATOM 793 N N . LYS A 1 95 ? -2.883 0.076 7.468 1.00 91.19 95 LYS A N 1
ATOM 794 C CA . LYS A 1 95 ? -1.761 0.885 6.975 1.00 91.19 95 LYS A CA 1
ATOM 795 C C . LYS A 1 95 ? -0.563 0.017 6.587 1.00 91.19 95 LYS A C 1
ATOM 797 O O . LYS A 1 95 ? -0.014 0.188 5.497 1.00 91.19 95 LYS A O 1
ATOM 802 N N . ALA A 1 96 ? -0.165 -0.933 7.434 1.00 91.88 96 ALA A N 1
ATOM 803 C CA . ALA A 1 96 ? 0.956 -1.831 7.159 1.00 91.88 96 ALA A CA 1
ATOM 804 C C . ALA A 1 96 ? 0.689 -2.724 5.934 1.00 91.88 96 ALA A C 1
ATOM 806 O O . ALA A 1 96 ? 1.569 -2.919 5.093 1.00 91.88 96 ALA A O 1
ATOM 807 N N . GLN A 1 97 ? -0.538 -3.229 5.778 1.00 91.94 97 GLN A N 1
ATOM 808 C CA . GLN A 1 97 ? -0.933 -3.999 4.597 1.00 91.94 97 GLN A CA 1
ATOM 809 C C . GLN A 1 97 ? -0.866 -3.167 3.314 1.00 91.94 97 GLN A C 1
ATOM 811 O O . GLN A 1 97 ? -0.374 -3.660 2.297 1.00 91.94 97 GLN A O 1
ATOM 816 N N . THR A 1 98 ? -1.291 -1.906 3.371 1.00 91.31 98 THR A N 1
ATOM 817 C CA . THR A 1 98 ? -1.198 -0.972 2.241 1.00 91.31 98 THR A CA 1
ATOM 818 C C . THR A 1 98 ? 0.262 -0.691 1.877 1.00 91.31 98 THR A C 1
ATOM 820 O O . THR A 1 98 ? 0.636 -0.826 0.711 1.00 91.31 98 THR A O 1
ATOM 823 N N . MET A 1 99 ? 1.123 -0.419 2.868 1.00 94.12 99 MET A N 1
ATOM 824 C CA . MET A 1 99 ? 2.573 -0.261 2.666 1.00 94.12 99 MET A CA 1
ATOM 825 C C . MET A 1 99 ? 3.201 -1.472 1.978 1.00 94.12 99 MET A C 1
ATOM 827 O O . MET A 1 99 ? 3.939 -1.324 1.004 1.00 94.12 99 MET A O 1
ATOM 831 N N . ASN A 1 100 ? 2.893 -2.675 2.465 1.00 93.19 100 ASN A N 1
ATOM 832 C CA . ASN A 1 100 ? 3.421 -3.911 1.896 1.00 93.19 100 ASN A CA 1
ATOM 833 C C . ASN A 1 100 ? 2.946 -4.127 0.456 1.00 93.19 100 ASN A C 1
ATOM 835 O O . ASN A 1 100 ? 3.697 -4.646 -0.366 1.00 93.19 100 ASN A O 1
ATOM 839 N N . ALA A 1 101 ? 1.726 -3.705 0.126 1.00 92.75 101 ALA A N 1
ATOM 840 C CA . ALA A 1 101 ? 1.196 -3.846 -1.220 1.00 92.75 101 ALA A CA 1
ATOM 841 C C . ALA A 1 101 ? 1.841 -2.871 -2.213 1.00 92.75 101 ALA A C 1
ATOM 843 O O . ALA A 1 101 ? 2.164 -3.262 -3.333 1.00 92.75 101 ALA A O 1
ATOM 844 N N . ILE A 1 102 ? 2.106 -1.636 -1.784 1.00 94.06 102 ILE A N 1
ATOM 845 C CA . ILE A 1 102 ? 2.846 -0.650 -2.582 1.00 94.06 102 ILE A CA 1
ATOM 846 C C . ILE A 1 102 ? 4.297 -1.092 -2.784 1.00 94.06 102 ILE A C 1
ATOM 848 O O . ILE A 1 102 ? 4.824 -1.023 -3.894 1.00 94.06 102 ILE A O 1
ATOM 852 N N . HIS A 1 103 ? 4.931 -1.611 -1.734 1.00 93.69 103 HIS A N 1
ATOM 853 C CA . HIS A 1 103 ? 6.255 -2.212 -1.837 1.00 93.69 103 HIS A CA 1
ATOM 854 C C . HIS A 1 103 ? 6.270 -3.375 -2.842 1.00 93.69 103 HIS A C 1
ATOM 856 O O . HIS A 1 103 ? 7.143 -3.437 -3.706 1.00 93.69 103 HIS A O 1
ATOM 862 N N . ASP A 1 104 ? 5.303 -4.290 -2.750 1.00 93.19 104 ASP A N 1
ATOM 863 C CA . ASP A 1 104 ? 5.177 -5.413 -3.680 1.00 93.19 104 ASP A CA 1
ATOM 864 C C . ASP A 1 104 ? 4.966 -4.944 -5.123 1.00 93.19 104 ASP A C 1
ATOM 866 O O . ASP A 1 104 ? 5.552 -5.525 -6.033 1.00 93.19 104 ASP A O 1
ATOM 870 N N . PHE A 1 105 ? 4.170 -3.893 -5.337 1.00 94.06 105 PHE A N 1
ATOM 871 C CA . PHE A 1 105 ? 3.991 -3.270 -6.647 1.00 94.06 105 PHE A CA 1
ATOM 872 C C . PHE A 1 105 ? 5.329 -2.780 -7.209 1.00 94.06 105 PHE A C 1
ATOM 874 O O . PHE A 1 105 ? 5.733 -3.222 -8.283 1.00 94.06 105 PHE A O 1
ATOM 881 N N . VAL A 1 106 ? 6.054 -1.938 -6.462 1.00 93.25 106 VAL A N 1
ATOM 882 C CA . VAL A 1 106 ? 7.354 -1.400 -6.899 1.00 93.25 106 VAL A CA 1
ATOM 883 C C . VAL A 1 106 ? 8.329 -2.532 -7.203 1.00 93.25 106 VAL A C 1
ATOM 885 O O . VAL A 1 106 ? 9.001 -2.517 -8.232 1.00 93.25 106 VAL A O 1
ATOM 888 N N . HIS A 1 107 ? 8.353 -3.557 -6.353 1.00 91.38 107 HIS A N 1
ATOM 889 C CA . HIS A 1 107 ? 9.196 -4.724 -6.558 1.00 91.38 107 HIS A CA 1
ATOM 890 C C . HIS A 1 107 ? 8.840 -5.497 -7.841 1.00 91.38 107 HIS A C 1
ATOM 892 O O . HIS A 1 107 ? 9.735 -5.956 -8.554 1.00 91.38 107 HIS A O 1
ATOM 898 N N . CYS A 1 108 ? 7.549 -5.630 -8.169 1.00 91.88 108 CYS A N 1
ATOM 899 C CA . CYS A 1 108 ? 7.114 -6.235 -9.431 1.00 91.88 108 CYS A CA 1
ATOM 900 C C . CYS A 1 108 ? 7.580 -5.405 -10.631 1.00 91.88 108 CYS A C 1
ATOM 902 O O . CYS A 1 108 ? 8.138 -5.970 -11.571 1.00 91.88 108 CYS A O 1
ATOM 904 N N . VAL A 1 109 ? 7.428 -4.079 -10.571 1.00 92.44 109 VAL A N 1
ATOM 905 C 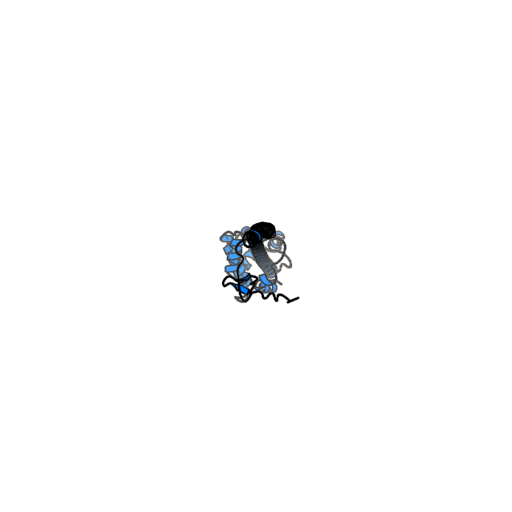CA . VAL A 1 109 ? 7.889 -3.171 -11.631 1.00 92.44 109 VAL A CA 1
ATOM 906 C C . VAL A 1 109 ? 9.401 -3.281 -11.830 1.00 92.44 109 VAL A C 1
ATOM 908 O O . VAL A 1 109 ? 9.848 -3.469 -12.960 1.00 92.44 109 VAL A O 1
ATOM 911 N N . GLU A 1 110 ? 10.199 -3.267 -10.756 1.00 92.00 110 GLU A N 1
ATOM 912 C CA . GLU A 1 110 ? 11.655 -3.457 -10.843 1.00 92.00 110 GLU A CA 1
ATOM 913 C C . GLU A 1 110 ? 12.021 -4.760 -11.568 1.00 92.00 110 GLU A C 1
ATOM 915 O O . GLU A 1 110 ? 12.904 -4.770 -12.431 1.00 92.00 110 GLU A O 1
ATOM 920 N N . ARG A 1 111 ? 11.333 -5.864 -11.243 1.00 90.44 111 ARG A N 1
ATOM 921 C CA . ARG A 1 111 ? 11.565 -7.165 -11.885 1.00 90.44 111 ARG A CA 1
ATOM 922 C C . ARG A 1 111 ? 11.176 -7.156 -13.358 1.00 90.44 111 ARG A C 1
ATOM 924 O O . ARG A 1 111 ? 11.926 -7.687 -14.176 1.00 90.44 111 ARG A O 1
ATOM 931 N N . MET A 1 112 ? 10.032 -6.568 -13.701 1.00 91.12 112 MET A N 1
ATOM 932 C CA . MET A 1 112 ? 9.579 -6.453 -15.089 1.00 91.12 112 MET A CA 1
ATOM 933 C C . MET A 1 112 ? 10.567 -5.640 -15.928 1.00 91.12 112 MET A C 1
ATOM 935 O O . MET A 1 112 ? 10.943 -6.080 -17.015 1.00 91.12 112 MET A O 1
ATOM 939 N N . VAL A 1 113 ? 11.047 -4.508 -15.402 1.00 92.00 113 VAL A N 1
ATOM 940 C CA . VAL A 1 113 ? 12.071 -3.674 -16.049 1.00 92.00 113 VAL A CA 1
ATOM 941 C C . VAL A 1 113 ? 13.354 -4.468 -16.274 1.00 92.00 113 VAL A C 1
ATOM 943 O O . VAL A 1 113 ? 13.820 -4.561 -17.408 1.00 92.00 113 VAL A O 1
ATOM 946 N N . CYS A 1 114 ? 13.898 -5.103 -15.230 1.00 91.44 114 CYS A N 1
ATOM 947 C CA . CYS A 1 114 ? 15.135 -5.881 -15.353 1.00 91.44 114 CYS A CA 1
ATOM 948 C C . CYS A 1 114 ? 15.004 -6.991 -16.404 1.00 91.44 114 CYS A C 1
ATOM 950 O O . CYS A 1 114 ? 15.900 -7.173 -17.224 1.00 91.44 114 CYS A O 1
ATOM 952 N N . ARG A 1 115 ? 13.865 -7.688 -16.444 1.00 89.62 115 ARG A N 1
ATOM 953 C CA . ARG A 1 115 ? 13.614 -8.739 -17.438 1.00 89.62 115 ARG A CA 1
ATOM 954 C C . ARG A 1 115 ? 13.502 -8.221 -18.858 1.00 89.62 115 ARG A C 1
ATOM 956 O O . ARG A 1 115 ? 14.081 -8.832 -19.749 1.00 89.62 115 ARG A O 1
ATOM 963 N N . ARG A 1 116 ? 12.782 -7.117 -19.081 1.00 90.88 116 ARG A N 1
ATOM 964 C CA . ARG A 1 116 ? 12.687 -6.509 -20.419 1.00 90.88 116 ARG A CA 1
ATOM 965 C C . ARG A 1 116 ? 14.051 -6.028 -20.922 1.00 90.88 116 ARG A C 1
ATOM 967 O O . ARG A 1 116 ? 14.279 -6.024 -22.125 1.00 90.88 116 ARG A O 1
ATOM 974 N N . LEU A 1 117 ? 14.974 -5.718 -20.012 1.00 92.44 117 LEU A N 1
ATOM 975 C CA . LEU A 1 117 ? 16.374 -5.402 -20.310 1.00 92.44 117 LEU A CA 1
ATOM 976 C C . LEU A 1 117 ? 17.308 -6.630 -20.279 1.00 92.44 117 LEU A C 1
ATOM 978 O O . LEU A 1 117 ? 18.524 -6.476 -20.237 1.00 92.44 117 LEU A O 1
ATOM 982 N N . ASN A 1 118 ? 16.764 -7.852 -20.313 1.00 90.44 118 ASN A N 1
ATOM 983 C CA . ASN A 1 118 ? 17.506 -9.120 -20.317 1.00 90.44 118 ASN A CA 1
ATOM 984 C C . ASN A 1 118 ? 18.438 -9.344 -19.109 1.00 90.44 118 ASN A C 1
ATOM 986 O O . ASN A 1 118 ? 19.398 -10.111 -19.192 1.00 90.44 118 ASN A O 1
ATOM 990 N N . VAL A 1 119 ? 18.136 -8.737 -17.958 1.00 88.00 119 VAL A N 1
ATOM 991 C CA . VAL A 1 119 ? 18.838 -8.981 -16.692 1.00 88.00 119 VAL A CA 1
ATOM 992 C C . VAL A 1 119 ? 17.986 -9.857 -15.785 1.00 88.00 119 VAL A C 1
ATOM 994 O O . VAL A 1 119 ? 16.978 -9.438 -15.212 1.00 88.00 119 VAL A O 1
ATOM 997 N N . ALA A 1 120 ? 18.411 -11.109 -15.643 1.00 79.44 120 ALA A N 1
ATOM 998 C CA . ALA A 1 120 ? 17.726 -12.087 -14.815 1.00 79.44 120 ALA A CA 1
ATOM 999 C C . ALA A 1 120 ? 18.027 -11.867 -13.321 1.00 79.44 120 ALA A C 1
ATOM 1001 O O . ALA A 1 120 ? 19.178 -11.695 -12.926 1.00 79.44 120 ALA A O 1
ATOM 1002 N N . TYR A 1 121 ? 16.982 -11.936 -12.490 1.00 67.88 121 TYR A N 1
ATOM 1003 C CA . TYR A 1 121 ? 17.071 -12.020 -11.023 1.00 67.88 121 TYR A CA 1
ATOM 1004 C C . TYR A 1 121 ? 17.876 -10.901 -10.332 1.00 67.88 121 TYR A C 1
ATOM 1006 O O . TYR A 1 121 ? 18.560 -11.148 -9.340 1.00 67.88 121 TYR A O 1
ATOM 1014 N N . SER A 1 122 ? 17.759 -9.661 -10.815 1.00 75.38 122 SER A N 1
ATOM 1015 C CA . SER A 1 122 ? 18.307 -8.472 -10.149 1.00 75.38 122 SER A CA 1
ATOM 1016 C C . SER A 1 122 ? 17.195 -7.485 -9.778 1.00 75.38 122 SER A C 1
ATOM 1018 O O . SER A 1 122 ? 16.118 -7.508 -10.371 1.00 75.38 122 SER A O 1
ATOM 1020 N N . ASN A 1 123 ? 17.455 -6.622 -8.793 1.00 83.75 123 ASN A N 1
ATOM 1021 C CA . ASN A 1 123 ? 16.679 -5.392 -8.596 1.00 83.75 123 ASN A CA 1
ATOM 1022 C C . ASN A 1 123 ? 17.345 -4.238 -9.359 1.00 83.75 123 ASN A C 1
ATOM 1024 O O . ASN A 1 123 ? 18.527 -4.318 -9.715 1.00 83.75 123 ASN A O 1
ATOM 1028 N N . LEU A 1 124 ? 16.597 -3.160 -9.593 1.00 88.12 124 LEU A N 1
ATOM 1029 C CA . LEU A 1 124 ? 17.025 -2.084 -10.484 1.00 88.12 124 LEU A CA 1
ATOM 1030 C C . LEU A 1 124 ? 18.312 -1.412 -9.984 1.00 88.12 124 LEU A C 1
ATOM 1032 O O . LEU A 1 124 ? 19.244 -1.176 -10.750 1.00 88.12 124 LEU A O 1
ATOM 1036 N N . ASN A 1 125 ? 18.392 -1.177 -8.673 1.00 86.50 125 ASN A N 1
ATOM 1037 C CA . ASN A 1 125 ? 19.549 -0.566 -8.018 1.00 86.50 125 ASN A CA 1
ATOM 1038 C C . ASN A 1 125 ? 20.822 -1.422 -8.192 1.00 86.50 125 ASN A C 1
ATOM 1040 O O . ASN A 1 125 ? 21.884 -0.904 -8.533 1.00 86.50 125 ASN A O 1
ATOM 1044 N N . CYS A 1 126 ? 20.721 -2.740 -8.004 1.00 86.38 126 CYS A N 1
ATOM 1045 C CA . CYS A 1 126 ? 21.829 -3.672 -8.215 1.00 86.38 126 CYS A CA 1
ATOM 1046 C C . CYS A 1 126 ? 22.253 -3.739 -9.686 1.00 86.38 126 CYS A C 1
ATOM 1048 O O . CYS A 1 126 ? 23.449 -3.683 -9.956 1.00 86.38 126 CYS A O 1
ATOM 1050 N N . ALA A 1 127 ? 21.297 -3.825 -10.617 1.00 88.12 127 ALA A N 1
ATOM 1051 C CA . ALA A 1 127 ? 21.582 -3.919 -12.049 1.00 88.12 127 ALA A CA 1
ATOM 1052 C C . ALA A 1 127 ? 22.276 -2.656 -12.595 1.00 88.12 127 ALA A C 1
ATOM 1054 O O . ALA A 1 127 ? 23.206 -2.763 -13.394 1.00 88.12 127 ALA A O 1
ATOM 1055 N N . LEU A 1 128 ? 21.870 -1.472 -12.122 1.00 88.25 128 LEU A N 1
ATOM 1056 C CA . LEU A 1 128 ? 22.523 -0.206 -12.466 1.00 88.25 128 LEU A CA 1
ATOM 1057 C C . LEU A 1 128 ? 23.933 -0.118 -11.869 1.00 88.25 128 LEU A C 1
ATOM 1059 O O . LEU A 1 128 ? 24.873 0.260 -12.560 1.00 88.25 128 LEU A O 1
ATOM 1063 N N . LYS A 1 129 ? 24.115 -0.504 -10.599 1.00 87.81 129 LYS A N 1
ATOM 1064 C CA . LYS A 1 129 ? 25.430 -0.460 -9.932 1.00 87.81 129 LYS A CA 1
ATOM 1065 C C . LYS A 1 129 ? 26.449 -1.431 -10.519 1.00 87.81 129 LYS A C 1
ATOM 1067 O O . LYS A 1 129 ? 27.641 -1.140 -10.493 1.00 87.81 129 LYS A O 1
ATOM 1072 N N . SER A 1 130 ? 26.003 -2.586 -11.004 1.00 88.00 130 SER A N 1
ATOM 1073 C CA . SER A 1 130 ? 26.877 -3.573 -11.641 1.00 88.00 130 SER A CA 1
ATOM 1074 C C . SER A 1 130 ? 27.163 -3.271 -13.114 1.00 88.00 130 SER A C 1
ATOM 1076 O O . SER A 1 130 ? 27.862 -4.056 -13.750 1.00 88.00 130 SER A O 1
ATOM 1078 N N . ASN A 1 131 ? 26.633 -2.167 -13.659 1.00 87.00 131 ASN A N 1
ATOM 1079 C CA . ASN A 1 131 ? 26.648 -1.845 -15.088 1.00 87.00 131 ASN A CA 1
ATOM 1080 C C . ASN A 1 131 ? 26.038 -2.954 -15.971 1.00 87.00 131 ASN A C 1
ATOM 1082 O O . ASN A 1 131 ? 26.394 -3.075 -17.141 1.00 87.00 131 ASN A O 1
ATOM 1086 N N . ALA A 1 132 ? 25.132 -3.777 -15.425 1.00 88.12 132 ALA A N 1
ATOM 1087 C CA . ALA A 1 132 ? 24.406 -4.783 -16.203 1.00 88.12 132 ALA A CA 1
ATOM 1088 C C . ALA A 1 132 ? 23.336 -4.146 -17.106 1.00 88.12 132 ALA A C 1
ATOM 1090 O O . ALA A 1 132 ? 23.000 -4.706 -18.145 1.00 88.12 132 ALA A O 1
ATOM 1091 N N . ILE A 1 133 ? 22.829 -2.976 -16.708 1.00 90.50 133 ILE A N 1
ATOM 1092 C CA . ILE A 1 133 ? 21.962 -2.094 -17.499 1.00 90.50 133 ILE A CA 1
ATOM 1093 C C . ILE A 1 133 ? 22.464 -0.654 -17.388 1.00 90.50 133 ILE A C 1
ATOM 1095 O O . ILE A 1 133 ? 23.083 -0.286 -16.385 1.00 90.50 133 ILE A O 1
ATOM 1099 N N . ASN A 1 134 ? 22.154 0.178 -18.382 1.00 90.62 134 ASN A N 1
ATOM 1100 C CA . ASN A 1 134 ? 22.377 1.618 -18.314 1.00 90.62 134 ASN A CA 1
ATOM 1101 C C . ASN A 1 134 ? 21.082 2.347 -17.919 1.00 90.62 134 ASN A C 1
ATOM 1103 O O . ASN A 1 134 ? 19.978 1.926 -18.258 1.00 90.62 134 ASN A O 1
ATOM 1107 N N . TRP A 1 135 ? 21.220 3.487 -17.238 1.00 90.44 135 TRP A N 1
ATOM 1108 C CA . TRP A 1 135 ? 20.108 4.396 -16.964 1.00 90.44 135 TRP A CA 1
ATOM 1109 C C . TRP A 1 135 ? 19.383 4.827 -18.241 1.00 90.44 135 TRP A C 1
ATOM 1111 O O . TRP A 1 135 ? 18.163 4.938 -18.232 1.00 90.44 135 TRP A O 1
ATOM 1121 N N . ILE A 1 136 ? 20.119 5.038 -19.337 1.00 90.62 136 ILE A N 1
ATOM 1122 C CA . ILE A 1 136 ? 19.522 5.406 -20.626 1.00 90.62 136 ILE A CA 1
ATOM 1123 C C . ILE A 1 136 ? 18.517 4.335 -21.069 1.00 90.62 136 ILE A C 1
ATOM 1125 O O . ILE A 1 136 ? 17.393 4.678 -21.416 1.00 90.62 136 ILE A O 1
ATOM 1129 N N . ASP A 1 137 ? 18.869 3.053 -20.955 1.00 91.94 137 ASP A N 1
ATOM 1130 C CA . ASP A 1 137 ? 17.990 1.948 -21.355 1.00 91.94 137 ASP A CA 1
ATOM 1131 C C . ASP A 1 137 ? 16.740 1.871 -20.471 1.00 91.94 137 ASP A C 1
ATOM 1133 O O . ASP A 1 137 ? 15.631 1.692 -20.971 1.00 91.94 137 ASP A O 1
ATOM 1137 N N . VAL A 1 138 ? 16.903 2.057 -19.154 1.00 92.12 138 VAL A N 1
ATOM 1138 C CA . VAL A 1 138 ? 15.784 2.103 -18.195 1.00 92.12 138 VAL A CA 1
ATOM 1139 C C . VAL A 1 138 ? 14.843 3.254 -18.526 1.00 92.12 138 VAL A C 1
ATOM 1141 O O . VAL A 1 138 ? 13.630 3.071 -18.580 1.00 92.12 138 VAL A O 1
ATOM 1144 N N . ARG A 1 139 ? 15.408 4.437 -18.765 1.00 91.62 139 ARG A N 1
ATOM 1145 C CA . ARG A 1 139 ? 14.662 5.648 -19.084 1.00 91.62 139 ARG A CA 1
ATOM 1146 C C . ARG A 1 139 ? 13.885 5.496 -20.387 1.00 91.62 139 ARG A C 1
ATOM 1148 O O . ARG A 1 139 ? 12.709 5.834 -20.418 1.00 91.62 139 ARG A O 1
ATOM 1155 N N . THR A 1 140 ? 14.522 4.975 -21.435 1.00 91.88 140 THR A N 1
ATOM 1156 C CA . THR A 1 140 ? 13.877 4.727 -22.730 1.00 91.88 140 THR A CA 1
ATOM 1157 C C . THR A 1 140 ? 12.786 3.667 -22.618 1.00 91.88 140 THR A C 1
ATOM 1159 O O . THR A 1 140 ? 11.724 3.832 -23.205 1.00 91.88 140 THR A O 1
ATOM 1162 N N . LEU A 1 141 ? 13.008 2.600 -21.846 1.00 93.25 141 LEU A N 1
ATOM 1163 C CA . LEU A 1 141 ? 12.009 1.548 -21.650 1.00 93.25 141 LEU A CA 1
ATOM 1164 C C . LEU A 1 141 ? 10.758 2.051 -20.916 1.00 93.25 141 LEU A C 1
ATOM 1166 O O . LEU A 1 141 ? 9.651 1.616 -21.231 1.00 93.25 141 LEU A O 1
ATOM 1170 N N . LEU A 1 142 ? 10.951 2.911 -19.917 1.00 91.25 142 LEU A N 1
ATOM 1171 C CA . LEU A 1 142 ? 9.890 3.472 -19.080 1.00 91.25 142 LEU A CA 1
ATOM 1172 C C . LEU A 1 142 ? 9.295 4.775 -19.640 1.00 91.25 142 LEU A C 1
ATOM 1174 O O . LEU A 1 142 ? 8.420 5.346 -18.998 1.00 91.25 142 LEU A O 1
ATOM 1178 N N . ASP A 1 143 ? 9.782 5.247 -20.791 1.00 90.00 143 ASP A N 1
ATOM 1179 C CA . ASP A 1 143 ? 9.407 6.528 -21.406 1.00 90.00 143 ASP A CA 1
ATOM 1180 C C . ASP A 1 143 ? 9.456 7.714 -20.416 1.00 90.00 143 ASP A C 1
ATOM 1182 O O . ASP A 1 143 ? 8.534 8.520 -20.290 1.00 90.00 143 ASP A O 1
ATOM 1186 N N . LEU A 1 144 ? 10.542 7.793 -19.635 1.00 87.62 144 LEU A N 1
ATOM 1187 C CA . LEU A 1 144 ? 10.713 8.837 -18.621 1.00 87.62 144 LEU A CA 1
ATOM 1188 C C . LEU A 1 144 ? 11.327 10.112 -19.227 1.00 87.62 144 LEU A C 1
ATOM 1190 O O . LEU A 1 144 ? 12.345 10.077 -19.924 1.00 87.62 144 LEU A O 1
ATOM 1194 N N . GLU A 1 145 ? 10.744 11.264 -18.899 1.00 82.44 145 GLU A N 1
ATOM 1195 C CA . GLU A 1 145 ? 11.249 12.596 -19.271 1.00 82.44 145 GLU A CA 1
ATOM 1196 C C . GLU A 1 145 ? 12.585 12.933 -18.578 1.00 82.44 145 GLU A C 1
ATOM 1198 O O . GLU A 1 145 ? 12.956 12.315 -17.579 1.00 82.44 145 GLU A O 1
ATOM 1203 N N . ASP A 1 146 ? 13.308 13.940 -19.091 1.00 71.38 146 ASP A N 1
ATOM 1204 C CA . ASP A 1 146 ? 14.606 14.394 -18.545 1.00 71.38 146 ASP A CA 1
ATOM 1205 C C . ASP A 1 146 ? 14.514 14.868 -17.090 1.00 71.38 146 ASP A C 1
ATOM 1207 O O . ASP A 1 146 ? 15.497 14.823 -16.350 1.00 71.38 146 ASP A O 1
ATOM 1211 N N . GLU A 1 147 ? 13.324 15.301 -16.681 1.00 72.12 147 GLU A N 1
ATOM 1212 C CA . GLU A 1 147 ? 13.022 15.769 -15.332 1.00 72.12 147 GLU A CA 1
ATOM 1213 C C . GLU A 1 147 ? 13.154 14.648 -14.288 1.00 72.12 147 GLU A C 1
ATOM 1215 O O . GLU A 1 147 ? 13.448 14.912 -13.120 1.00 72.12 147 GLU A O 1
ATOM 1220 N N . TYR A 1 148 ? 13.015 13.383 -14.703 1.00 74.62 148 TYR A N 1
ATOM 1221 C CA . TYR A 1 148 ? 13.219 12.226 -13.839 1.00 74.62 148 TYR A CA 1
ATOM 1222 C C . TYR A 1 148 ? 14.673 11.773 -13.929 1.00 74.62 148 TYR A C 1
ATOM 1224 O O . TYR A 1 148 ? 15.117 11.159 -14.899 1.00 74.62 148 TYR A O 1
ATOM 1232 N N . SER A 1 149 ? 15.442 12.049 -12.878 1.00 75.88 149 SER A N 1
ATOM 1233 C CA . SER A 1 149 ? 16.799 11.514 -12.764 1.00 75.88 149 SER A CA 1
ATOM 1234 C C . SER A 1 149 ? 16.785 10.059 -12.280 1.00 75.88 149 SER A C 1
ATOM 1236 O O . SER A 1 149 ? 15.901 9.651 -11.524 1.00 75.88 149 SER A O 1
ATOM 1238 N N . SER A 1 150 ? 17.832 9.297 -12.622 1.00 78.50 150 SER A N 1
ATOM 1239 C CA . SER A 1 150 ? 18.104 7.978 -12.019 1.00 78.50 150 SER A CA 1
ATOM 1240 C C . SER A 1 150 ? 18.044 8.039 -10.489 1.00 78.50 150 SER A C 1
ATOM 1242 O O . SER A 1 150 ? 17.470 7.172 -9.830 1.00 78.50 150 SER A O 1
ATOM 1244 N N . ASN A 1 151 ? 18.562 9.135 -9.924 1.00 81.06 151 ASN A N 1
ATOM 1245 C CA . ASN A 1 151 ? 18.516 9.392 -8.492 1.00 81.06 151 ASN A CA 1
ATOM 1246 C C . ASN A 1 151 ? 17.082 9.566 -7.977 1.00 81.06 151 ASN A C 1
ATOM 1248 O O . ASN A 1 151 ? 16.793 9.068 -6.899 1.00 81.06 151 ASN A O 1
ATOM 1252 N N . GLY A 1 152 ? 16.185 10.213 -8.726 1.00 86.50 152 GLY A N 1
ATOM 1253 C CA . GLY A 1 152 ? 14.779 10.394 -8.347 1.00 86.50 152 GLY A CA 1
ATOM 1254 C C . GLY A 1 152 ? 14.003 9.076 -8.299 1.00 86.50 152 GLY A C 1
ATOM 1255 O O . GLY A 1 152 ? 13.333 8.786 -7.303 1.00 86.50 152 GLY A O 1
ATOM 1256 N N . LEU A 1 153 ? 14.158 8.229 -9.324 1.00 90.06 153 LEU A N 1
ATOM 1257 C CA . LEU A 1 153 ? 13.540 6.899 -9.343 1.00 90.06 153 LEU A CA 1
ATOM 1258 C C . LEU A 1 153 ? 14.070 6.018 -8.217 1.00 90.06 153 LEU A C 1
ATOM 1260 O O . LEU A 1 153 ? 13.293 5.478 -7.430 1.00 90.06 153 LEU A O 1
ATOM 1264 N N . LEU A 1 154 ? 15.393 5.914 -8.093 1.00 89.62 154 LEU A N 1
ATOM 1265 C CA . LEU A 1 154 ? 16.000 5.094 -7.051 1.00 89.62 154 LEU A CA 1
ATOM 1266 C C . LEU A 1 154 ? 15.707 5.634 -5.648 1.00 89.62 154 LEU A C 1
ATOM 1268 O O . LEU A 1 154 ? 15.516 4.834 -4.736 1.00 89.62 154 LEU A O 1
ATOM 1272 N N . ALA A 1 155 ? 15.640 6.953 -5.450 1.00 90.38 155 ALA A N 1
ATOM 1273 C CA . ALA A 1 155 ? 15.256 7.544 -4.169 1.00 90.38 155 ALA A CA 1
ATOM 1274 C C . ALA A 1 155 ? 13.824 7.159 -3.788 1.00 90.38 155 ALA A C 1
ATOM 1276 O O . ALA A 1 155 ? 13.606 6.718 -2.664 1.00 90.38 155 ALA A O 1
ATOM 1277 N N . THR A 1 156 ? 12.881 7.232 -4.730 1.00 91.69 156 THR A N 1
ATOM 1278 C CA . THR A 1 156 ? 11.476 6.851 -4.502 1.00 91.69 156 THR A CA 1
ATOM 1279 C C . THR A 1 156 ? 11.341 5.370 -4.156 1.00 91.69 156 THR A C 1
ATOM 1281 O O . THR A 1 156 ? 10.716 5.019 -3.156 1.00 91.69 156 THR A O 1
ATOM 1284 N N . ILE A 1 157 ? 11.994 4.494 -4.927 1.00 91.62 157 ILE A N 1
ATOM 1285 C CA . ILE A 1 157 ? 12.015 3.047 -4.659 1.00 91.62 157 ILE A CA 1
ATOM 1286 C C . ILE A 1 157 ? 12.612 2.764 -3.276 1.00 91.62 157 ILE A C 1
ATOM 1288 O O . ILE A 1 157 ? 12.057 1.985 -2.499 1.00 91.62 157 ILE A O 1
ATOM 1292 N N . ASN A 1 158 ? 13.741 3.400 -2.947 1.00 90.25 158 ASN A N 1
ATOM 1293 C CA . ASN A 1 158 ? 14.398 3.195 -1.661 1.00 90.25 158 ASN A CA 1
ATOM 1294 C C . ASN A 1 158 ? 13.542 3.705 -0.498 1.00 90.25 158 ASN A C 1
ATOM 1296 O O . ASN A 1 158 ? 13.457 2.994 0.497 1.00 90.25 158 ASN A O 1
ATOM 1300 N N . GLN A 1 159 ? 12.882 4.858 -0.633 1.00 92.19 159 GLN A N 1
ATOM 1301 C CA . GLN A 1 159 ? 11.982 5.406 0.385 1.00 92.19 159 GLN A CA 1
ATOM 1302 C C . GLN A 1 159 ? 10.850 4.424 0.709 1.00 92.19 159 GLN A C 1
ATOM 1304 O O . GLN A 1 159 ? 10.692 4.026 1.864 1.00 92.19 159 GLN A O 1
ATOM 1309 N N . ILE A 1 160 ? 10.149 3.934 -0.321 1.00 92.00 160 ILE A N 1
ATOM 1310 C CA . ILE A 1 160 ? 9.085 2.925 -0.177 1.00 92.00 160 ILE A CA 1
ATOM 1311 C C . ILE A 1 160 ? 9.621 1.658 0.506 1.00 92.00 160 ILE A C 1
ATOM 1313 O O . ILE A 1 160 ? 8.953 1.044 1.341 1.00 92.00 160 ILE A O 1
ATOM 1317 N N . ARG A 1 161 ? 10.859 1.261 0.191 1.00 89.06 161 ARG A N 1
ATOM 1318 C CA . ARG A 1 161 ? 11.497 0.090 0.799 1.00 89.06 161 ARG A CA 1
ATOM 1319 C C . ARG A 1 161 ? 11.860 0.290 2.268 1.00 89.06 161 ARG A C 1
ATOM 1321 O O . ARG A 1 161 ? 11.770 -0.667 3.034 1.00 89.06 161 ARG A O 1
ATOM 1328 N N . THR A 1 162 ? 12.322 1.477 2.654 1.00 89.12 162 THR A N 1
ATOM 1329 C CA . THR A 1 162 ? 12.832 1.747 4.006 1.00 89.12 162 THR A CA 1
ATOM 1330 C C . THR A 1 162 ? 11.747 2.126 5.001 1.00 89.12 162 THR A C 1
ATOM 1332 O O . THR A 1 162 ? 11.885 1.805 6.175 1.00 89.12 162 THR A O 1
ATOM 1335 N N . GLU A 1 163 ? 10.685 2.793 4.554 1.00 89.19 163 GLU A N 1
ATOM 1336 C CA . GLU A 1 163 ? 9.636 3.324 5.435 1.00 89.19 163 GLU A CA 1
ATOM 1337 C C . GLU A 1 163 ? 8.514 2.322 5.735 1.00 89.19 163 GLU A C 1
ATOM 1339 O O . GLU A 1 163 ? 7.639 2.601 6.555 1.00 89.19 163 GLU A O 1
ATOM 1344 N N . ARG A 1 164 ? 8.520 1.144 5.098 1.00 84.19 164 ARG A N 1
ATOM 1345 C CA . ARG A 1 164 ? 7.476 0.137 5.314 1.00 84.19 164 ARG A CA 1
ATOM 1346 C C . ARG A 1 164 ? 7.424 -0.321 6.779 1.00 84.19 164 ARG A C 1
ATOM 1348 O O . ARG A 1 164 ? 8.446 -0.618 7.402 1.00 84.19 164 ARG A O 1
ATOM 1355 N N . LEU A 1 165 ? 6.210 -0.462 7.302 1.00 78.00 165 LEU A N 1
ATOM 1356 C CA . LEU A 1 165 ? 5.961 -1.004 8.635 1.00 78.00 165 LEU A CA 1
ATOM 1357 C C . LEU A 1 165 ? 6.020 -2.540 8.590 1.00 78.00 165 LEU A C 1
ATOM 1359 O O . LEU A 1 165 ? 5.044 -3.212 8.264 1.00 78.00 165 LEU A O 1
ATOM 1363 N N . GLY A 1 166 ? 7.193 -3.095 8.908 1.00 72.31 166 GLY A N 1
ATOM 1364 C CA . GLY A 1 166 ? 7.421 -4.535 9.057 1.00 72.31 166 GLY A CA 1
ATOM 1365 C C . GLY A 1 166 ? 8.167 -5.212 7.900 1.00 72.31 166 GLY A C 1
ATOM 1366 O O . GLY A 1 166 ? 8.722 -4.581 6.998 1.00 72.31 166 GLY A O 1
ATOM 1367 N N . CYS A 1 167 ? 8.221 -6.543 7.956 1.00 65.81 167 CYS A N 1
ATOM 1368 C CA . CYS A 1 167 ? 8.845 -7.389 6.940 1.00 65.81 167 CYS A CA 1
ATOM 1369 C C . CYS A 1 167 ? 7.792 -8.332 6.362 1.00 65.81 167 CYS A C 1
ATOM 1371 O O . CYS A 1 167 ? 7.223 -9.131 7.100 1.00 65.81 167 CYS A O 1
ATOM 1373 N N . GLY A 1 168 ? 7.551 -8.275 5.053 1.00 77.44 168 GLY A N 1
ATOM 1374 C CA . GLY A 1 168 ? 6.639 -9.208 4.405 1.00 77.44 168 GLY A CA 1
ATOM 1375 C C . GLY A 1 168 ? 6.113 -8.720 3.065 1.00 77.44 168 GLY A C 1
ATOM 1376 O O . GLY A 1 168 ? 6.571 -7.718 2.521 1.00 77.44 168 GLY A O 1
ATOM 1377 N N . HIS A 1 169 ? 5.147 -9.478 2.562 1.00 84.88 169 HIS A N 1
ATOM 1378 C CA . HIS A 1 169 ? 4.350 -9.170 1.382 1.00 84.88 169 HIS A CA 1
ATOM 1379 C C . HIS A 1 169 ? 2.942 -8.775 1.817 1.00 84.88 169 HIS A C 1
ATOM 1381 O O . HIS A 1 169 ? 2.513 -9.106 2.927 1.00 84.88 169 HIS A O 1
ATOM 1387 N N . ALA A 1 170 ? 2.199 -8.116 0.932 1.00 84.88 170 ALA A N 1
ATOM 1388 C CA . ALA A 1 170 ? 0.777 -7.910 1.168 1.00 84.88 170 ALA A CA 1
ATOM 1389 C C . ALA A 1 170 ? 0.069 -9.258 1.343 1.00 84.88 170 ALA A C 1
ATOM 1391 O O . ALA A 1 170 ? 0.331 -10.212 0.597 1.00 84.88 170 ALA A O 1
ATOM 1392 N N . LEU A 1 171 ? -0.862 -9.329 2.298 1.00 87.44 171 LEU A N 1
ATOM 1393 C CA . LEU A 1 171 ? -1.709 -10.505 2.461 1.00 87.44 171 LEU A CA 1
ATOM 1394 C C . LEU A 1 171 ? -2.438 -10.814 1.143 1.00 87.44 171 LEU A C 1
ATOM 1396 O O . LEU A 1 171 ? -2.841 -9.888 0.433 1.00 87.44 171 LEU A O 1
ATOM 1400 N N . PRO A 1 172 ? -2.690 -12.098 0.821 1.00 87.38 172 PRO A N 1
ATOM 1401 C CA . PRO A 1 172 ? -3.370 -12.472 -0.419 1.00 87.38 172 PRO A CA 1
ATOM 1402 C C . PRO A 1 172 ? -4.713 -11.761 -0.620 1.00 87.38 172 PRO A C 1
ATOM 1404 O O . PRO A 1 172 ? -5.055 -11.389 -1.739 1.00 87.38 172 PRO A O 1
ATOM 1407 N N . MET A 1 173 ? -5.463 -11.541 0.463 1.00 87.88 173 MET A N 1
ATOM 1408 C CA . MET A 1 173 ? -6.728 -10.804 0.418 1.00 87.88 173 MET A CA 1
ATOM 1409 C C . MET A 1 173 ? -6.527 -9.330 0.064 1.00 87.88 173 MET A C 1
ATOM 1411 O O . MET A 1 173 ? -7.257 -8.814 -0.777 1.00 87.88 173 MET A O 1
ATOM 1415 N N . THR A 1 174 ? -5.525 -8.672 0.651 1.00 86.12 174 THR A N 1
ATOM 1416 C CA . THR A 1 174 ? -5.160 -7.285 0.332 1.00 86.12 174 THR A CA 1
ATOM 1417 C C . THR A 1 174 ? -4.731 -7.170 -1.124 1.00 86.12 174 THR A C 1
ATOM 1419 O O . THR A 1 174 ? -5.275 -6.357 -1.861 1.00 86.12 174 THR A O 1
ATOM 1422 N N . ALA A 1 175 ? -3.831 -8.045 -1.579 1.00 84.81 175 ALA A N 1
ATOM 1423 C CA . ALA A 1 175 ? -3.331 -8.033 -2.951 1.00 84.81 175 ALA A CA 1
ATOM 1424 C C . ALA A 1 175 ? -4.440 -8.237 -4.001 1.00 84.81 175 ALA A C 1
ATOM 1426 O O . ALA A 1 175 ? -4.351 -7.680 -5.089 1.00 84.81 175 ALA A O 1
ATOM 1427 N N . ARG A 1 176 ? -5.483 -9.020 -3.687 1.00 88.25 176 ARG A N 1
ATOM 1428 C CA . ARG A 1 176 ? -6.652 -9.220 -4.566 1.00 88.25 176 ARG A CA 1
ATOM 1429 C C . ARG A 1 176 ? -7.640 -8.059 -4.542 1.00 88.25 176 ARG A C 1
ATOM 1431 O O . ARG A 1 176 ? -8.355 -7.867 -5.513 1.00 88.25 176 ARG A O 1
ATOM 1438 N N . LYS A 1 177 ? -7.748 -7.342 -3.422 1.00 87.50 177 LYS A N 1
ATOM 1439 C CA . LYS A 1 177 ? -8.650 -6.188 -3.299 1.00 87.50 177 LYS A CA 1
ATOM 1440 C C . LYS A 1 177 ? -8.036 -4.910 -3.863 1.00 87.50 177 LYS A C 1
ATOM 1442 O O . LYS A 1 177 ? -8.771 -4.006 -4.240 1.00 87.50 177 LYS A O 1
ATOM 1447 N N . LEU A 1 178 ? -6.708 -4.832 -3.900 1.00 86.62 178 LEU A N 1
ATOM 1448 C CA . LEU A 1 178 ? -5.994 -3.650 -4.350 1.00 86.62 178 LEU A CA 1
ATOM 1449 C C . LEU A 1 178 ? -5.957 -3.587 -5.878 1.00 86.62 178 LEU A C 1
ATOM 1451 O O . LEU A 1 178 ? -5.146 -4.256 -6.523 1.00 86.62 178 LEU A O 1
ATOM 1455 N N . VAL A 1 179 ? -6.850 -2.773 -6.431 1.00 90.88 179 VAL A N 1
ATOM 1456 C CA . VAL A 1 179 ? -6.892 -2.458 -7.858 1.00 90.88 179 VAL A CA 1
ATOM 1457 C C . VAL A 1 179 ? -5.776 -1.471 -8.188 1.00 90.88 179 VAL A C 1
ATOM 1459 O O . VAL A 1 179 ? -5.615 -0.446 -7.520 1.00 90.88 179 VAL A O 1
ATOM 1462 N N . LEU A 1 180 ? -5.014 -1.783 -9.231 1.00 91.38 180 LEU A N 1
ATOM 1463 C CA . LEU A 1 180 ? -3.917 -0.966 -9.737 1.00 91.38 180 LEU A CA 1
ATOM 1464 C C . LEU A 1 180 ? -4.491 0.233 -10.501 1.00 91.38 180 LEU A C 1
ATOM 1466 O O . LEU A 1 180 ? -4.706 0.182 -11.706 1.00 91.38 180 LEU A O 1
ATOM 1470 N N . SER A 1 181 ? -4.794 1.299 -9.764 1.00 91.06 181 SER A N 1
ATOM 1471 C CA . SER A 1 181 ? -5.504 2.485 -10.254 1.00 91.06 181 SER A CA 1
ATOM 1472 C C . SER A 1 181 ? -4.877 3.780 -9.729 1.00 91.06 181 SER A C 1
ATOM 1474 O O . SER A 1 181 ? -3.946 3.763 -8.925 1.00 91.06 181 SER A O 1
ATOM 1476 N N . LYS A 1 182 ? -5.411 4.936 -10.133 1.00 89.25 182 LYS A N 1
ATOM 1477 C CA . LYS A 1 182 ? -4.958 6.234 -9.603 1.00 89.25 182 LYS A CA 1
ATOM 1478 C C . LYS A 1 182 ? -5.135 6.346 -8.085 1.00 89.25 182 LYS A C 1
ATOM 1480 O O . LYS A 1 182 ? -4.286 6.937 -7.422 1.00 89.25 182 LYS A O 1
ATOM 1485 N N . ASP A 1 183 ? -6.160 5.710 -7.523 1.00 90.31 183 ASP A N 1
ATOM 1486 C CA . ASP A 1 183 ? -6.398 5.697 -6.073 1.00 90.31 183 ASP A CA 1
ATOM 1487 C C . ASP A 1 183 ? -5.286 4.956 -5.315 1.00 90.31 183 ASP A C 1
ATOM 1489 O O . ASP A 1 183 ? -4.937 5.321 -4.190 1.00 90.31 183 ASP A O 1
ATOM 1493 N N . PHE A 1 184 ? -4.660 3.957 -5.945 1.00 91.19 184 PHE A N 1
ATOM 1494 C CA . PHE A 1 184 ? -3.482 3.288 -5.391 1.00 91.19 184 PHE A CA 1
ATOM 1495 C C . PHE A 1 184 ? -2.285 4.248 -5.278 1.00 91.19 184 PHE A C 1
ATOM 1497 O O . PHE A 1 184 ? -1.582 4.243 -4.267 1.00 91.19 184 PHE A O 1
ATOM 1504 N N . VAL A 1 185 ? -2.080 5.116 -6.272 1.00 93.44 185 VAL A N 1
ATOM 1505 C CA . VAL A 1 185 ? -1.011 6.129 -6.253 1.00 93.44 185 VAL A CA 1
ATOM 1506 C C . VAL A 1 185 ? -1.269 7.176 -5.165 1.00 93.44 185 VAL A C 1
ATOM 1508 O O . VAL A 1 18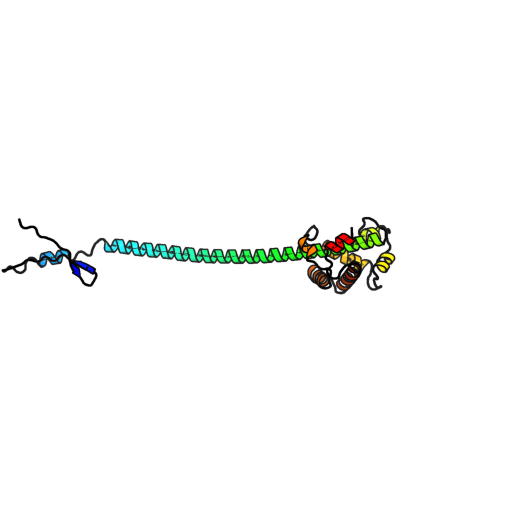5 ? -0.347 7.554 -4.442 1.00 93.44 185 VAL A O 1
ATOM 1511 N N . LEU A 1 186 ? -2.527 7.589 -4.983 1.00 93.06 186 LEU A N 1
ATOM 1512 C CA . LEU A 1 186 ? -2.920 8.481 -3.886 1.00 93.06 186 LEU A CA 1
ATOM 1513 C C . LEU A 1 186 ? -2.704 7.828 -2.516 1.00 93.06 186 LEU A C 1
ATOM 1515 O O . LEU A 1 186 ? -2.135 8.454 -1.624 1.00 93.06 186 LEU A O 1
ATOM 1519 N N . SER A 1 187 ? -3.044 6.546 -2.380 1.00 92.12 187 SER A N 1
ATOM 1520 C CA . SER A 1 187 ? -2.769 5.780 -1.158 1.00 92.12 187 SER A CA 1
ATOM 1521 C C . SER A 1 187 ? -1.269 5.754 -0.846 1.00 92.12 187 SER A C 1
ATOM 1523 O O . SER A 1 187 ? -0.861 5.918 0.301 1.00 92.12 187 SER A O 1
ATOM 1525 N N . ALA A 1 188 ? -0.417 5.608 -1.866 1.00 92.50 188 ALA A N 1
ATOM 1526 C CA . ALA A 1 188 ? 1.029 5.655 -1.680 1.00 92.50 188 ALA A CA 1
ATOM 1527 C C . ALA A 1 188 ? 1.533 7.030 -1.235 1.00 92.50 188 ALA A C 1
ATOM 1529 O O . ALA A 1 188 ? 2.404 7.094 -0.364 1.00 92.50 188 ALA A O 1
ATOM 1530 N N . LYS A 1 189 ? 0.958 8.118 -1.763 1.00 94.88 189 LYS A N 1
ATOM 1531 C CA . LYS A 1 189 ? 1.257 9.483 -1.311 1.00 94.88 189 LYS A CA 1
ATOM 1532 C C . LYS A 1 189 ? 0.999 9.646 0.183 1.00 94.88 189 LYS A C 1
ATOM 1534 O O . LYS A 1 189 ? 1.861 10.151 0.894 1.00 94.88 189 LYS A O 1
ATOM 1539 N N . GLU A 1 190 ? -0.164 9.213 0.654 1.00 93.12 190 GLU A N 1
ATOM 1540 C CA . GLU A 1 190 ? -0.566 9.372 2.056 1.00 93.12 190 GLU A CA 1
ATOM 1541 C C . GLU A 1 190 ? 0.277 8.512 2.999 1.00 93.12 190 GLU A C 1
ATOM 1543 O O . GLU A 1 190 ? 0.695 8.954 4.069 1.00 93.12 190 GLU A O 1
ATOM 1548 N N . VAL A 1 191 ? 0.550 7.277 2.589 1.00 93.12 191 VAL A N 1
ATOM 1549 C CA . VAL A 1 191 ? 1.189 6.278 3.441 1.00 93.12 191 VAL A CA 1
ATOM 1550 C C . VAL A 1 191 ? 2.705 6.485 3.547 1.00 93.12 191 VAL A C 1
ATOM 1552 O O . VAL A 1 191 ? 3.255 6.278 4.631 1.00 93.12 191 VAL A O 1
ATOM 1555 N N . PHE A 1 192 ? 3.361 6.908 2.461 1.00 93.19 192 PHE A N 1
ATOM 1556 C CA . PHE A 1 192 ? 4.813 7.139 2.386 1.00 93.19 192 PHE A CA 1
ATOM 1557 C C . PHE A 1 192 ? 5.203 8.621 2.346 1.00 93.19 192 PHE A C 1
ATOM 1559 O O . PHE A 1 192 ? 6.373 8.939 2.174 1.00 93.19 192 PHE A O 1
ATOM 1566 N N . LEU A 1 193 ? 4.244 9.545 2.478 1.00 93.38 193 LEU A N 1
ATOM 1567 C CA . LEU A 1 193 ? 4.497 10.992 2.432 1.00 93.38 193 LEU A CA 1
ATOM 1568 C C . LEU A 1 193 ? 5.303 11.409 1.187 1.00 93.38 193 LEU A C 1
ATOM 1570 O O . LEU A 1 193 ? 6.236 12.210 1.263 1.00 93.38 193 LEU A O 1
ATOM 1574 N N . LEU A 1 194 ? 4.956 10.830 0.034 1.00 92.75 194 LEU A N 1
ATOM 1575 C CA . LEU A 1 194 ? 5.648 11.096 -1.225 1.00 92.75 194 LEU A CA 1
ATOM 1576 C C . LEU A 1 194 ? 5.414 12.547 -1.672 1.00 92.75 194 LEU A C 1
ATOM 1578 O O . LEU A 1 194 ? 4.302 13.073 -1.587 1.00 92.75 194 LEU A O 1
ATOM 1582 N N . SER A 1 195 ? 6.460 13.183 -2.196 1.00 92.19 195 SER A N 1
ATOM 1583 C CA . SER A 1 195 ? 6.348 14.480 -2.875 1.00 92.19 195 SER A CA 1
ATOM 1584 C C . SER A 1 195 ? 5.594 14.358 -4.202 1.00 92.19 195 SER A C 1
ATOM 1586 O O . SER A 1 195 ? 5.560 13.284 -4.798 1.00 92.19 195 SER A O 1
ATOM 1588 N N . ASP A 1 196 ? 5.036 15.459 -4.710 1.00 91.25 196 ASP A N 1
ATOM 1589 C CA . ASP A 1 196 ? 4.237 15.440 -5.947 1.00 91.25 196 ASP A CA 1
ATOM 1590 C C . ASP A 1 196 ? 5.013 14.856 -7.140 1.00 91.25 196 ASP A C 1
ATOM 1592 O O . ASP A 1 196 ? 4.496 14.006 -7.856 1.00 91.25 196 ASP A O 1
ATOM 1596 N N . HIS A 1 197 ? 6.304 15.174 -7.267 1.00 90.25 197 HIS A N 1
ATOM 1597 C CA . HIS A 1 197 ? 7.161 14.590 -8.304 1.00 90.25 197 HIS A CA 1
ATOM 1598 C C . HIS A 1 197 ? 7.297 13.057 -8.191 1.00 90.25 197 HIS A C 1
ATOM 1600 O O . HIS A 1 197 ? 7.338 12.349 -9.198 1.00 90.25 197 HIS A O 1
ATOM 1606 N N . GLN A 1 198 ? 7.367 12.522 -6.969 1.00 92.31 198 GLN A N 1
ATOM 1607 C CA . GLN A 1 198 ? 7.442 11.075 -6.734 1.00 92.31 198 GLN A CA 1
ATOM 1608 C C . GLN A 1 198 ? 6.100 10.388 -6.999 1.00 92.31 198 GLN A C 1
ATOM 1610 O O . GLN A 1 198 ? 6.074 9.244 -7.448 1.00 92.31 198 GLN A O 1
ATOM 1615 N N . VAL A 1 199 ? 4.996 11.087 -6.740 1.00 93.31 199 VAL A N 1
ATOM 1616 C CA . VAL A 1 199 ? 3.635 10.634 -7.045 1.00 93.31 199 VAL A CA 1
ATOM 1617 C C . VAL A 1 199 ? 3.434 10.562 -8.557 1.00 93.31 199 VAL A C 1
ATOM 1619 O O . VAL A 1 199 ? 2.966 9.537 -9.050 1.00 93.31 199 VAL A O 1
ATOM 1622 N N . ASP A 1 200 ? 3.869 11.582 -9.298 1.00 92.00 200 ASP A N 1
ATOM 1623 C CA . ASP A 1 200 ? 3.826 11.590 -10.764 1.00 92.00 200 ASP A CA 1
ATOM 1624 C C . ASP A 1 200 ? 4.663 10.452 -11.352 1.00 92.00 200 ASP A C 1
ATOM 1626 O O . ASP A 1 200 ? 4.216 9.736 -12.250 1.00 92.00 200 ASP A O 1
ATOM 1630 N N . LEU A 1 201 ? 5.864 10.232 -10.806 1.00 92.94 201 LEU A N 1
ATOM 1631 C CA . LEU A 1 201 ? 6.708 9.110 -11.202 1.00 92.94 201 LEU A CA 1
ATOM 1632 C C . LEU A 1 201 ? 6.025 7.765 -10.930 1.00 92.94 201 LEU A C 1
ATOM 1634 O O . LEU A 1 201 ? 6.020 6.898 -11.801 1.00 92.94 201 LEU A O 1
ATOM 1638 N N . LEU A 1 202 ? 5.437 7.580 -9.746 1.00 93.81 202 LEU A N 1
ATOM 1639 C CA . LEU A 1 202 ? 4.720 6.353 -9.404 1.00 93.81 202 LEU A CA 1
ATOM 1640 C C . LEU A 1 202 ? 3.506 6.134 -10.318 1.00 93.81 202 LEU A C 1
ATOM 1642 O O . LEU A 1 202 ? 3.242 4.998 -10.704 1.00 93.81 202 LEU A O 1
ATOM 1646 N N . GLY A 1 203 ? 2.820 7.211 -10.710 1.00 93.69 203 GLY A N 1
ATOM 1647 C CA . GLY A 1 203 ? 1.766 7.195 -11.722 1.00 93.69 203 GLY A CA 1
ATOM 1648 C C . GLY A 1 203 ? 2.270 6.715 -13.081 1.00 93.69 203 GLY A C 1
ATOM 1649 O O . GLY A 1 203 ? 1.695 5.791 -13.645 1.00 93.69 203 GLY A O 1
ATOM 1650 N N . LYS A 1 204 ? 3.402 7.243 -13.563 1.00 92.88 204 LYS A N 1
ATOM 1651 C CA . LYS A 1 204 ? 4.030 6.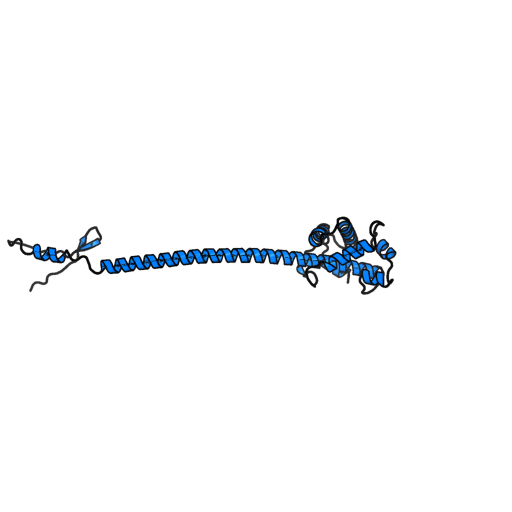781 -14.816 1.00 92.88 204 LYS A CA 1
ATOM 1652 C C . LYS A 1 204 ? 4.433 5.306 -14.752 1.00 92.88 204 LYS A C 1
ATOM 1654 O O . LYS A 1 204 ? 4.212 4.564 -15.706 1.00 92.88 204 LYS A O 1
ATOM 1659 N N . LEU A 1 205 ? 4.986 4.858 -13.622 1.00 93.38 205 LEU A N 1
ATOM 1660 C CA . LEU A 1 205 ? 5.317 3.444 -13.413 1.00 93.38 205 LEU A CA 1
ATOM 1661 C C . LEU A 1 205 ? 4.070 2.558 -13.402 1.00 93.38 205 LEU A C 1
ATOM 1663 O O . LEU A 1 205 ? 4.114 1.455 -13.943 1.00 93.38 205 LEU A O 1
ATOM 1667 N N . LEU A 1 206 ? 2.982 3.023 -12.783 1.00 94.44 206 LEU A N 1
ATOM 1668 C CA . LEU A 1 206 ? 1.699 2.330 -12.786 1.00 94.44 206 LEU A CA 1
ATOM 1669 C C . LEU A 1 206 ? 1.183 2.190 -14.213 1.00 94.44 206 LEU A C 1
ATOM 1671 O O . LEU A 1 206 ? 0.963 1.063 -14.648 1.00 94.44 206 LEU A O 1
ATOM 1675 N N . ASP A 1 207 ? 1.061 3.306 -14.932 1.00 92.94 207 ASP A N 1
ATOM 1676 C CA . ASP A 1 207 ? 0.560 3.340 -16.303 1.00 92.94 207 ASP A CA 1
ATOM 1677 C C . ASP A 1 207 ? 1.375 2.410 -17.201 1.00 92.94 207 ASP A C 1
ATOM 1679 O O . ASP A 1 207 ? 0.791 1.642 -17.957 1.00 92.94 207 ASP A O 1
ATOM 1683 N N . TRP A 1 208 ? 2.707 2.408 -17.066 1.00 94.06 208 TRP A N 1
ATOM 1684 C CA . TRP A 1 208 ? 3.603 1.501 -17.788 1.00 94.06 208 TRP A CA 1
ATOM 1685 C C . TRP A 1 208 ? 3.406 0.025 -17.417 1.00 94.06 208 TRP A C 1
ATOM 1687 O O . TRP A 1 208 ? 3.398 -0.847 -18.286 1.00 94.06 208 TRP A O 1
ATOM 1697 N N . ALA A 1 209 ? 3.254 -0.279 -16.129 1.00 92.00 209 ALA A N 1
ATOM 1698 C CA . ALA A 1 209 ? 3.150 -1.650 -15.642 1.00 92.00 209 ALA A CA 1
ATOM 1699 C C . ALA A 1 209 ? 1.817 -2.315 -16.012 1.00 92.00 209 ALA A C 1
ATOM 1701 O O . ALA A 1 209 ? 1.763 -3.538 -16.150 1.00 92.00 209 ALA A O 1
ATOM 1702 N N . VAL A 1 210 ? 0.753 -1.522 -16.168 1.00 91.94 210 VAL A N 1
ATOM 1703 C CA . VAL A 1 210 ? -0.603 -2.016 -16.447 1.00 91.94 210 VAL A CA 1
ATOM 1704 C C . VAL A 1 210 ? -1.017 -1.916 -17.915 1.00 91.94 210 VAL A C 1
ATOM 1706 O O . VAL A 1 210 ? -2.132 -2.316 -18.224 1.00 91.94 210 VAL A O 1
ATOM 1709 N N . GLN A 1 211 ? -0.151 -1.455 -18.830 1.00 89.06 211 GLN A N 1
ATOM 1710 C CA . GLN A 1 211 ? -0.493 -1.291 -20.261 1.00 89.06 211 GLN A CA 1
ATOM 1711 C C . GLN A 1 211 ? -1.078 -2.562 -20.896 1.00 89.06 211 GLN A C 1
ATOM 1713 O O . GLN A 1 211 ? -1.971 -2.481 -21.736 1.00 89.06 211 GLN A O 1
ATOM 1718 N N . ASP A 1 212 ? -0.590 -3.728 -20.467 1.00 84.94 212 ASP A N 1
ATOM 1719 C CA . ASP A 1 212 ? -0.994 -5.041 -20.979 1.00 84.94 212 ASP A CA 1
ATOM 1720 C C . ASP A 1 212 ? -2.016 -5.755 -20.063 1.00 84.94 212 ASP A C 1
ATOM 1722 O O . ASP A 1 212 ? -2.312 -6.938 -20.247 1.00 84.94 212 ASP A O 1
ATOM 1726 N N . LEU A 1 213 ? -2.535 -5.066 -19.039 1.00 88.69 213 LEU A N 1
ATOM 1727 C CA . LEU A 1 213 ? -3.433 -5.615 -18.024 1.00 88.69 213 LEU A CA 1
ATOM 1728 C C . LEU A 1 213 ? -4.848 -5.010 -18.137 1.00 88.69 213 LEU A C 1
ATOM 1730 O O . LEU A 1 213 ? -5.012 -3.885 -18.604 1.00 88.69 213 LEU A O 1
ATOM 1734 N N . PRO A 1 214 ? -5.902 -5.739 -17.721 1.00 88.00 214 PRO A N 1
ATOM 1735 C CA . PRO A 1 214 ? -7.261 -5.197 -17.716 1.00 88.00 214 PRO A CA 1
ATOM 1736 C C . PRO A 1 214 ? -7.400 -4.031 -16.725 1.00 88.00 214 PRO A C 1
ATOM 1738 O O . PRO A 1 214 ? -6.708 -3.989 -15.715 1.00 88.00 214 PRO A O 1
ATOM 1741 N N . GLU A 1 215 ? -8.370 -3.136 -16.937 1.00 85.00 215 GLU A N 1
ATOM 1742 C CA . GLU A 1 215 ? -8.618 -1.987 -16.039 1.00 85.00 215 GLU A CA 1
ATOM 1743 C C . GLU A 1 215 ? -8.906 -2.394 -14.582 1.00 85.00 215 GLU A C 1
ATOM 1745 O O . GLU A 1 215 ? -8.639 -1.644 -13.647 1.00 85.00 215 GLU A O 1
ATOM 1750 N N . SER A 1 216 ? -9.428 -3.605 -14.370 1.00 89.19 216 SER A N 1
ATOM 1751 C CA . SER A 1 216 ? -9.676 -4.178 -13.044 1.00 89.19 216 SER A CA 1
ATOM 1752 C C . SER A 1 216 ? -8.487 -4.977 -12.494 1.00 89.19 216 SER A C 1
ATOM 1754 O O . SER A 1 216 ? -8.678 -5.812 -11.607 1.00 89.19 216 SER A O 1
ATOM 1756 N N . ALA A 1 217 ? -7.289 -4.814 -13.060 1.00 91.50 217 ALA A N 1
ATOM 1757 C CA . ALA A 1 217 ? -6.115 -5.573 -12.661 1.00 91.50 217 ALA A CA 1
ATOM 1758 C C . ALA A 1 217 ? -5.724 -5.280 -11.218 1.00 91.50 217 ALA A C 1
ATOM 1760 O O . ALA A 1 217 ? -5.744 -4.146 -10.736 1.00 91.50 217 ALA A O 1
ATOM 1761 N N . THR A 1 218 ? -5.342 -6.346 -10.532 1.00 93.75 218 THR A N 1
ATOM 1762 C CA . THR A 1 218 ? -4.948 -6.296 -9.130 1.00 93.75 218 THR A CA 1
ATOM 1763 C C . THR A 1 218 ? -3.453 -6.537 -8.995 1.00 93.75 218 THR A C 1
ATOM 1765 O O . THR A 1 218 ? -2.783 -6.992 -9.927 1.00 93.75 218 THR A O 1
ATOM 1768 N N . LEU A 1 219 ? -2.915 -6.313 -7.796 1.00 92.00 219 LEU A N 1
ATOM 1769 C CA . LEU A 1 219 ? -1.522 -6.645 -7.497 1.00 92.00 219 LEU A CA 1
ATOM 1770 C C . LEU A 1 219 ? -1.196 -8.127 -7.775 1.00 92.00 219 LEU A C 1
ATOM 1772 O O . LEU A 1 219 ? -0.059 -8.460 -8.103 1.00 92.00 219 LEU A O 1
ATOM 1776 N N . VAL A 1 220 ? -2.176 -9.030 -7.670 1.00 91.94 220 VAL A N 1
ATOM 1777 C CA . VAL A 1 220 ? -1.982 -10.448 -8.015 1.00 91.94 220 VAL A CA 1
ATOM 1778 C C . VAL A 1 220 ? -1.721 -10.639 -9.508 1.00 91.94 220 VAL A C 1
ATOM 1780 O O . VAL A 1 220 ? -0.879 -11.457 -9.873 1.00 91.94 220 VAL A O 1
ATOM 1783 N N . ASP A 1 221 ? -2.423 -9.905 -10.367 1.00 92.00 221 ASP A N 1
ATOM 1784 C CA . ASP A 1 221 ? -2.264 -10.017 -11.818 1.00 92.00 221 ASP A CA 1
ATOM 1785 C C . ASP A 1 221 ? -0.904 -9.475 -12.257 1.00 92.00 221 ASP A C 1
ATOM 1787 O O . ASP A 1 221 ? -0.206 -10.127 -13.034 1.00 92.00 221 ASP A O 1
ATOM 1791 N N . LEU A 1 222 ? -0.467 -8.367 -11.651 1.00 92.00 222 LEU A N 1
ATOM 1792 C CA . LEU A 1 222 ? 0.873 -7.825 -11.866 1.00 92.00 222 LEU A CA 1
ATOM 1793 C C . LEU A 1 222 ? 1.973 -8.781 -11.392 1.00 92.00 222 LEU A C 1
ATOM 1795 O O . LEU A 1 222 ? 2.942 -8.993 -12.115 1.00 92.00 222 LEU A O 1
ATOM 1799 N N . LYS A 1 223 ? 1.820 -9.410 -10.217 1.00 90.19 223 LYS A N 1
ATOM 1800 C CA . LYS A 1 223 ? 2.768 -10.437 -9.741 1.00 90.19 223 LYS A CA 1
ATOM 1801 C C . LYS A 1 223 ? 2.912 -11.572 -10.751 1.00 90.19 223 LYS A C 1
ATOM 1803 O O . LYS A 1 223 ? 4.028 -11.995 -11.024 1.00 90.19 223 LYS A O 1
ATOM 1808 N N . ARG A 1 224 ? 1.797 -12.009 -11.343 1.00 88.69 224 ARG A N 1
ATOM 1809 C CA . ARG A 1 224 ? 1.771 -13.054 -12.374 1.00 88.69 224 ARG A CA 1
ATOM 1810 C C . ARG A 1 224 ? 2.480 -12.617 -13.664 1.00 88.69 224 ARG A C 1
ATOM 1812 O O . ARG A 1 224 ? 3.149 -13.431 -14.282 1.00 88.69 224 ARG A O 1
ATOM 1819 N N . ALA A 1 225 ? 2.359 -11.347 -14.052 1.00 86.00 225 ALA A N 1
ATOM 1820 C CA . ALA A 1 225 ? 3.080 -10.776 -15.195 1.00 86.00 225 ALA A CA 1
ATOM 1821 C C . ALA A 1 225 ? 4.584 -10.562 -14.915 1.00 86.00 225 ALA A C 1
ATOM 1823 O O . ALA A 1 225 ? 5.408 -10.583 -15.829 1.00 86.00 225 ALA A O 1
ATOM 1824 N N . ALA A 1 226 ? 4.947 -10.367 -13.645 1.00 84.62 226 ALA A N 1
ATOM 1825 C CA . ALA A 1 226 ? 6.317 -10.192 -13.174 1.00 84.62 226 ALA A CA 1
ATOM 1826 C C . ALA A 1 226 ? 7.028 -11.514 -12.810 1.00 84.62 226 ALA A C 1
ATOM 1828 O O . ALA A 1 226 ? 8.178 -11.476 -12.354 1.00 84.62 226 ALA A O 1
ATOM 1829 N N . GLU A 1 227 ? 6.390 -12.676 -13.009 1.00 77.19 227 GLU A N 1
ATOM 1830 C CA . GLU A 1 227 ? 6.913 -14.053 -12.838 1.00 77.19 227 GLU A CA 1
ATOM 1831 C C . GLU A 1 227 ? 7.372 -14.693 -14.146 1.00 77.19 227 GLU A C 1
ATOM 1833 O O . GLU A 1 227 ? 8.471 -15.289 -14.114 1.00 77.19 227 GLU A O 1
#

Radius of gyration: 46.22 Å; chains: 1; bounding box: 106×45×110 Å

Sequence (227 aa):
MDSLSLAPVRNSNGEIYRSCRHNTSQSTWPLYLKTCERFWKKPFGPNIELREIITRRGEEINEIKEFLKDNLETTNEQIDLLLERQRLEQEQDEKAQTMNAIHDFVHCVERMVCRRLNVAYSNLNCALKSNAINWIDVRTLLDLEDEYSSNGLLATINQIRTERLGCGHALPMTARKLVLSKDFVLSAKEVFLLSDHQVDLLGKLLDWAVQDLPESATLVDLKRAAE

Secondary structure (DSSP, 8-state):
-------EEE-TTS-EEE-----------STTHHHHHTTTTS--THHHHHHHHHHHHHHHHHHHHHHHHHHHHHHHHHHHHHHHHHHHHHHHHHHHHHHHHHHHHHHHHHHHHHHHTT-TT--HHHHHHTTSS-HHHHHHHTT--TTS-HHHHHHHHHHHHHH-SSSS---HHHHHH-B-SHHHHHHHHHHHT--HHHHHHHHHHHHHHHTTS-TT-BHHHHHHHT-

Foldseek 3Di:
DDDQDWDWDADPVRDIDTDDDDDDDDDDDDVVPVVVVVVVPDPPPVPVVVVVVVVVVVVVVVVVVVVVVVVVVVVVVVVVVVVVVVVVVVVVVVLLLLLQLLLLLQQLLQLLLCVVLVHPPDGNVVCCVVVVDDPVSSCVLLVHDPVDDPCNSVVLNVLSVPQRDDDDHRDPVSQLVAFLDLVSLVSCCVSSVDDPVSSVVVVSSSCSLCVVPDNRDTNVNSVVVSD

pLDDT: mean 79.43, std 20.97, range [31.59, 97.31]